Protein AF-A0A7C3W1C5-F1 (afdb_monomer)

Nearest PDB structures (foldseek):
  5c14-assembly1_A  TM=2.372E-01  e=3.903E+00  Homo sapiens
  7lnp-assembly2_C  TM=2.415E-01  e=3.661E+00  Phocaeicola plebeius DSM 17135
  7lnp-assembly4_E  TM=2.448E-01  e=4.436E+00  Phocaeicola plebeius DSM 17135

Radius of gyration: 25.14 Å; Cα contacts (8 Å, |Δi|>4): 257; chains: 1; bounding box: 62×33×93 Å

Solvent-accessible surface area (backbone atoms only — not comparable to full-atom values): 10851 Å² total; per-residue (Å²): 133,87,83,81,80,92,80,66,95,58,55,68,61,53,56,47,62,65,46,46,60,57,53,48,53,52,51,52,52,51,53,53,51,47,50,54,54,51,49,55,52,34,44,51,52,7,32,49,52,16,46,49,28,67,73,66,41,58,73,35,29,84,86,68,46,49,33,66,70,79,47,47,31,74,87,72,50,65,63,66,88,65,74,88,78,83,72,94,73,76,75,92,71,86,64,48,72,84,45,51,71,13,59,30,42,43,48,44,32,41,47,45,22,55,59,50,34,70,81,59,80,63,79,40,81,40,67,44,56,69,50,73,69,39,89,69,52,75,80,33,68,19,22,34,32,35,47,38,26,3,15,81,48,98,84,39,83,83,41,37,70,67,17,50,16,41,93,93,49,63,63,48,65,46,57,51,68,31,75,66,72,85,61,96,85,116

Mean predicted aligned error: 11.37 Å

Structure (mmCIF, N/CA/C/O backbone):
data_AF-A0A7C3W1C5-F1
#
_entry.id   AF-A0A7C3W1C5-F1
#
loop_
_atom_site.group_PDB
_atom_site.id
_atom_site.type_symbol
_atom_site.label_atom_id
_atom_site.label_alt_id
_atom_site.label_comp_id
_atom_site.label_asym_id
_atom_site.label_entity_id
_atom_site.label_seq_id
_atom_site.pdbx_PDB_ins_code
_atom_site.Cartn_x
_atom_site.Cartn_y
_atom_site.Cartn_z
_atom_site.occupancy
_atom_site.B_iso_or_equiv
_atom_site.auth_seq_id
_atom_site.auth_comp_id
_atom_site.auth_asym_id
_atom_site.auth_atom_id
_atom_site.pdbx_PDB_model_num
ATOM 1 N N . MET A 1 1 ? -37.239 -9.574 68.169 1.00 54.88 1 MET A N 1
ATOM 2 C CA . MET A 1 1 ? -37.204 -10.225 66.837 1.00 54.88 1 MET A CA 1
ATOM 3 C C . MET A 1 1 ? -36.145 -9.539 65.986 1.00 54.88 1 MET A C 1
ATOM 5 O O . MET A 1 1 ? -36.250 -8.326 65.844 1.00 54.88 1 MET A O 1
ATOM 9 N N . PRO A 1 2 ? -35.113 -10.231 65.467 1.00 59.69 2 PRO A N 1
ATOM 10 C CA . PRO A 1 2 ? -34.123 -9.590 64.609 1.00 59.69 2 PRO A CA 1
ATOM 11 C C . PRO A 1 2 ? -34.637 -9.501 63.164 1.00 59.69 2 PRO A C 1
ATOM 13 O O . PRO A 1 2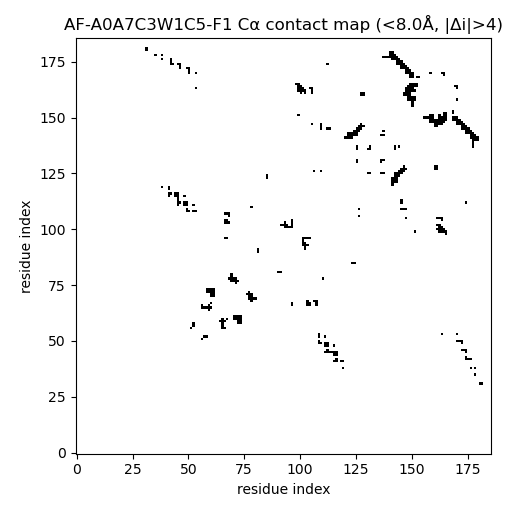 ? -35.147 -10.471 62.606 1.00 59.69 2 PRO A O 1
ATOM 16 N N . ILE A 1 3 ? -34.501 -8.320 62.563 1.00 62.78 3 ILE A N 1
ATOM 17 C CA . ILE A 1 3 ? -34.897 -8.020 61.184 1.00 62.78 3 ILE A CA 1
ATOM 18 C C . ILE A 1 3 ? -33.784 -8.522 60.250 1.00 62.78 3 ILE A C 1
ATOM 20 O O . ILE A 1 3 ? -32.691 -7.954 60.222 1.00 62.78 3 ILE A O 1
ATOM 24 N N . ARG A 1 4 ? -34.031 -9.593 59.484 1.00 60.31 4 ARG A N 1
ATOM 25 C CA . ARG A 1 4 ? -33.114 -10.051 58.423 1.00 60.31 4 ARG A CA 1
ATOM 26 C C . ARG A 1 4 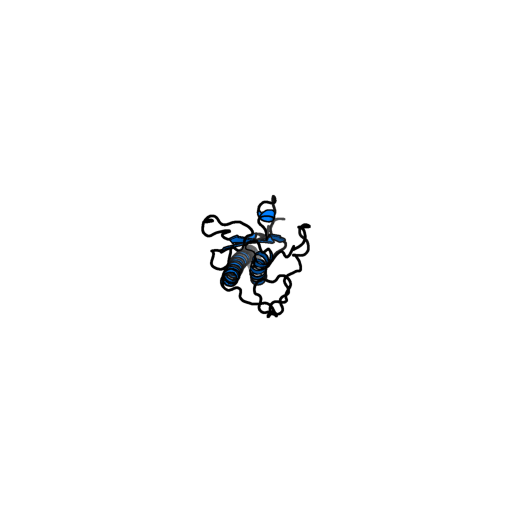? -33.148 -9.051 57.260 1.00 60.31 4 ARG A C 1
ATOM 28 O O . ARG A 1 4 ? -34.145 -8.964 56.551 1.00 60.31 4 ARG A O 1
ATOM 35 N N . LYS A 1 5 ? -32.053 -8.315 57.039 1.00 59.66 5 LYS A N 1
ATOM 36 C CA . LYS A 1 5 ? -31.852 -7.529 55.811 1.00 59.66 5 LYS A CA 1
ATOM 37 C C . LYS A 1 5 ? -31.577 -8.478 54.643 1.00 59.66 5 LYS A C 1
ATOM 39 O O . LYS A 1 5 ? -30.522 -9.104 54.597 1.00 59.66 5 LYS A O 1
ATOM 44 N N . ALA A 1 6 ? -32.500 -8.546 53.689 1.00 61.97 6 ALA A N 1
ATOM 45 C CA . ALA A 1 6 ? -32.257 -9.139 52.380 1.00 61.97 6 ALA A CA 1
ATOM 46 C C . ALA A 1 6 ? -31.276 -8.242 51.603 1.00 61.97 6 ALA A C 1
ATOM 48 O O . ALA A 1 6 ? -31.662 -7.238 51.012 1.00 61.97 6 ALA A O 1
ATOM 49 N N . ARG A 1 7 ? -29.982 -8.562 51.658 1.00 63.62 7 ARG A N 1
ATOM 50 C CA . ARG A 1 7 ? -28.944 -7.960 50.812 1.00 63.62 7 ARG A CA 1
ATOM 51 C C . ARG A 1 7 ? -28.303 -9.075 49.999 1.00 63.62 7 ARG A C 1
ATOM 53 O O . ARG A 1 7 ? -27.465 -9.787 50.534 1.00 63.62 7 ARG A O 1
ATOM 60 N N . SER A 1 8 ? -28.698 -9.229 48.739 1.00 65.31 8 SER A N 1
ATOM 61 C CA . SER A 1 8 ? -27.876 -9.959 47.755 1.00 65.31 8 SER A CA 1
ATOM 62 C C . SER A 1 8 ? -28.319 -9.764 46.302 1.00 65.31 8 SER A C 1
ATOM 64 O O . SER A 1 8 ? -27.496 -9.920 45.410 1.00 65.31 8 SER A O 1
ATOM 66 N N . ALA A 1 9 ? -29.569 -9.369 46.037 1.00 66.62 9 ALA A N 1
ATOM 67 C CA . ALA A 1 9 ? -30.121 -9.396 44.675 1.00 66.62 9 ALA A CA 1
ATOM 68 C C . ALA A 1 9 ? -29.526 -8.374 43.676 1.00 66.62 9 ALA A C 1
ATOM 70 O O . ALA A 1 9 ? -29.806 -8.474 42.489 1.00 66.62 9 ALA A O 1
ATOM 71 N N . GLY A 1 10 ? -28.709 -7.408 44.117 1.00 72.38 10 GLY A N 1
ATOM 72 C CA . GLY A 1 10 ? -28.125 -6.376 43.240 1.00 72.38 10 GLY A CA 1
ATOM 73 C C . GLY A 1 10 ? -26.597 -6.333 43.194 1.00 72.38 10 GLY A C 1
ATOM 74 O O . GLY A 1 10 ? -26.041 -5.617 42.370 1.00 72.38 10 GLY A O 1
ATOM 75 N N . GLN A 1 11 ? -25.902 -7.080 44.057 1.00 83.69 11 GLN A N 1
ATOM 76 C CA . GLN A 1 11 ? -24.447 -6.954 44.194 1.00 83.69 11 GLN A CA 1
ATOM 77 C C . GLN A 1 11 ? -23.704 -7.501 42.967 1.00 83.69 11 GLN A C 1
ATOM 79 O O . GLN A 1 11 ? -22.840 -6.818 42.426 1.00 83.69 11 GLN A O 1
ATOM 84 N N . GLY A 1 12 ? -24.104 -8.675 42.465 1.00 85.00 12 GLY A N 1
ATOM 85 C CA . GLY A 1 12 ? -23.478 -9.267 41.277 1.00 85.00 12 GLY A CA 1
ATOM 86 C C . GLY A 1 12 ? -23.661 -8.429 40.005 1.00 85.00 12 GLY A C 1
ATOM 87 O O . GLY A 1 12 ? -22.786 -8.413 39.146 1.00 85.00 12 GLY A O 1
ATOM 88 N N . LEU A 1 13 ? -24.763 -7.677 39.902 1.00 88.69 13 LEU A N 1
ATOM 89 C CA . LEU A 1 13 ? -25.016 -6.801 38.755 1.00 88.69 13 LEU A CA 1
ATOM 90 C C . LEU A 1 13 ? -24.088 -5.576 38.763 1.00 88.69 13 LEU A C 1
ATOM 92 O O . LEU A 1 13 ? -23.614 -5.159 37.710 1.00 88.69 13 LEU A O 1
ATOM 96 N N . VAL A 1 14 ? -23.779 -5.039 39.948 1.00 88.56 14 VAL A N 1
ATOM 97 C CA . VAL A 1 14 ? -22.829 -3.927 40.110 1.00 88.56 14 VAL A CA 1
ATOM 98 C C . VAL A 1 14 ? -21.392 -4.386 39.856 1.00 88.56 14 VAL A C 1
ATOM 100 O O . VAL A 1 14 ? -20.650 -3.696 39.164 1.00 88.56 14 VAL A O 1
ATOM 103 N N . GLU A 1 15 ? -21.004 -5.560 40.357 1.00 90.31 15 GLU A N 1
ATOM 104 C CA . GLU A 1 15 ? -19.672 -6.129 40.107 1.00 90.31 15 GLU A CA 1
ATOM 105 C C . GLU A 1 15 ? -19.438 -6.385 38.608 1.00 90.31 15 GLU A C 1
ATOM 107 O O . GLU A 1 15 ? -18.389 -6.026 38.073 1.00 90.31 15 GLU A O 1
ATOM 112 N N . PHE A 1 16 ? -20.440 -6.911 37.895 1.00 91.19 16 PHE A N 1
ATOM 113 C CA . PHE A 1 16 ? -20.362 -7.097 36.444 1.00 91.19 16 PHE A CA 1
ATOM 114 C C . PHE A 1 16 ? -20.284 -5.767 35.682 1.00 91.19 16 PHE A C 1
ATOM 116 O O . PHE A 1 16 ? -19.461 -5.627 34.777 1.00 91.19 16 PHE A O 1
ATOM 123 N N . ALA A 1 17 ? -21.086 -4.771 36.073 1.00 92.69 17 ALA A N 1
ATOM 124 C CA . ALA A 1 17 ? -21.080 -3.452 35.443 1.00 92.69 17 ALA A CA 1
ATOM 125 C C . ALA A 1 17 ? -19.719 -2.739 35.553 1.00 92.69 17 ALA A C 1
ATOM 127 O O . ALA A 1 17 ? -19.383 -1.946 34.678 1.00 92.69 17 ALA A O 1
ATOM 128 N N . LEU A 1 18 ? -18.924 -3.038 36.587 1.00 93.00 18 LEU A N 1
ATOM 129 C CA . LEU A 1 18 ? -17.575 -2.489 36.759 1.00 93.00 18 LEU A CA 1
ATOM 130 C C . LEU A 1 18 ? -16.510 -3.215 35.921 1.00 93.00 18 LEU A C 1
ATOM 132 O O . LEU A 1 18 ? -15.555 -2.582 35.479 1.00 93.00 18 LEU A O 1
ATOM 136 N N . ILE A 1 19 ? -16.666 -4.519 35.671 1.00 95.62 19 ILE A N 1
ATOM 137 C CA . ILE A 1 19 ? -15.722 -5.307 34.853 1.00 95.62 19 ILE A CA 1
ATOM 138 C C . ILE A 1 19 ? -15.980 -5.102 33.356 1.00 95.62 19 ILE A C 1
ATOM 140 O O . ILE A 1 19 ? -15.039 -5.080 32.561 1.00 95.62 19 ILE A O 1
ATOM 144 N N . LEU A 1 20 ? -17.245 -4.919 32.969 1.00 95.12 20 LEU A N 1
ATOM 145 C CA . LEU A 1 20 ? -17.667 -4.712 31.586 1.00 95.12 20 LEU A CA 1
ATOM 146 C C . LEU A 1 20 ? -16.841 -3.647 30.826 1.00 95.12 20 LEU A C 1
ATOM 148 O O . LEU A 1 20 ? -16.340 -3.985 29.755 1.00 95.12 20 LEU A O 1
ATOM 152 N N . PRO A 1 21 ? -16.634 -2.408 31.321 1.00 91.25 21 PRO A N 1
ATOM 153 C CA . PRO A 1 21 ? -15.860 -1.399 30.592 1.00 91.25 21 PRO A CA 1
ATOM 154 C C . PRO A 1 21 ? -14.395 -1.804 30.382 1.00 91.25 21 PRO A C 1
ATOM 156 O O . PRO A 1 21 ? -13.847 -1.544 29.314 1.00 91.25 21 PRO A O 1
ATOM 159 N N . LEU A 1 22 ? -13.772 -2.489 31.349 1.00 94.50 22 LEU A N 1
ATOM 160 C CA . LEU A 1 22 ? -12.401 -2.990 31.210 1.00 94.50 22 LEU A CA 1
ATOM 161 C C . LEU A 1 22 ? -12.319 -4.091 30.145 1.00 94.50 22 LEU A C 1
ATOM 163 O O . LEU A 1 22 ? -11.408 -4.095 29.318 1.00 94.50 22 LEU A O 1
ATOM 167 N N . LEU A 1 23 ? -13.291 -5.004 30.143 1.00 95.06 23 LEU A N 1
ATOM 168 C CA . LEU A 1 23 ? -13.379 -6.074 29.153 1.00 95.06 23 LEU A CA 1
ATOM 169 C C . LEU A 1 23 ? -13.637 -5.517 27.746 1.00 95.06 23 LEU A C 1
ATOM 171 O O . LEU A 1 23 ? -13.002 -5.959 26.793 1.00 95.06 23 LEU A O 1
ATOM 175 N N . LEU A 1 24 ? -14.510 -4.515 27.614 1.00 93.19 24 LEU A N 1
ATOM 176 C CA . LEU A 1 24 ? -14.754 -3.830 26.344 1.00 93.19 24 LEU A CA 1
ATOM 177 C C . LEU A 1 24 ? -13.505 -3.094 25.850 1.00 93.19 24 LEU A C 1
ATOM 179 O O . LEU A 1 24 ? -13.164 -3.223 24.679 1.00 93.19 24 LEU A O 1
ATOM 183 N N . MET A 1 25 ? -12.786 -2.388 26.726 1.00 91.44 25 MET A N 1
ATOM 184 C CA . MET A 1 25 ? -11.539 -1.709 26.362 1.00 91.44 25 MET A CA 1
ATOM 185 C C . MET A 1 25 ? -10.473 -2.703 25.875 1.00 91.44 25 MET A C 1
ATOM 187 O O . MET A 1 25 ? -9.819 -2.455 24.864 1.00 91.44 25 MET A O 1
ATOM 191 N N . LEU A 1 26 ? -10.336 -3.851 26.547 1.00 93.69 26 LEU A N 1
ATOM 192 C CA . LEU A 1 26 ? -9.425 -4.918 26.129 1.00 93.69 26 LEU A CA 1
ATOM 193 C C . LEU A 1 26 ? -9.810 -5.481 24.754 1.00 93.69 26 LEU A C 1
ATOM 195 O O . LEU A 1 26 ? -8.949 -5.640 23.893 1.00 93.69 26 LEU A O 1
ATOM 199 N N . LEU A 1 27 ? -11.097 -5.767 24.533 1.00 93.56 27 LEU A N 1
ATOM 200 C CA . LEU A 1 27 ? -11.581 -6.290 23.255 1.00 93.56 27 LEU A CA 1
ATOM 201 C C . LEU A 1 27 ? -11.385 -5.288 22.115 1.00 93.56 27 LEU A C 1
ATOM 203 O O . LEU A 1 27 ? -10.885 -5.675 21.063 1.00 93.56 27 LEU A O 1
ATOM 207 N N . LEU A 1 28 ? -11.724 -4.013 22.322 1.00 90.31 28 LEU A N 1
ATOM 208 C CA . LEU A 1 28 ? -11.510 -2.961 21.325 1.00 90.31 28 LEU A CA 1
ATOM 209 C C . LEU A 1 28 ? -10.022 -2.804 20.994 1.00 90.31 28 LEU A C 1
ATOM 211 O O . LEU A 1 28 ? -9.669 -2.737 19.820 1.00 90.31 28 LEU A O 1
ATOM 215 N N . GLY A 1 29 ? -9.146 -2.846 22.002 1.00 90.56 29 GLY A N 1
ATOM 216 C CA . GLY A 1 29 ? -7.698 -2.814 21.793 1.00 90.56 29 GLY A CA 1
ATOM 217 C C . GLY A 1 29 ? -7.182 -4.003 20.974 1.00 90.56 29 GLY A C 1
ATOM 218 O O . GLY A 1 29 ? -6.356 -3.825 20.082 1.00 90.56 29 GLY A O 1
ATOM 219 N N . ILE A 1 30 ? -7.697 -5.212 21.225 1.00 94.44 30 ILE A N 1
ATOM 220 C CA . ILE A 1 30 ? -7.346 -6.406 20.438 1.00 94.44 30 ILE A CA 1
ATOM 221 C C . ILE A 1 30 ? -7.845 -6.277 18.996 1.00 94.44 30 ILE A C 1
ATOM 223 O O . ILE A 1 30 ? -7.105 -6.604 18.071 1.00 94.44 30 ILE A O 1
ATOM 227 N N . VAL A 1 31 ? -9.077 -5.806 18.789 1.00 91.31 31 VAL A N 1
ATOM 228 C CA . VAL A 1 31 ? -9.655 -5.632 17.447 1.00 91.31 31 VAL A CA 1
ATOM 229 C C . VAL A 1 31 ? -8.857 -4.610 16.639 1.00 91.31 31 VAL A C 1
ATOM 231 O O . VAL A 1 31 ? -8.528 -4.880 15.485 1.00 91.31 31 VAL A O 1
ATOM 234 N N . GLU A 1 32 ? -8.490 -3.479 17.239 1.00 88.81 32 GLU A N 1
ATOM 235 C CA . GLU A 1 32 ? -7.695 -2.454 16.560 1.00 88.81 32 GLU A CA 1
ATOM 236 C C . GLU A 1 32 ? -6.271 -2.946 16.263 1.00 88.81 32 GLU A C 1
ATOM 238 O O . GLU A 1 32 ? -5.777 -2.812 15.143 1.00 88.81 32 GLU A O 1
ATOM 243 N N . GLY A 1 33 ? -5.639 -3.634 17.220 1.00 90.19 33 GLY A N 1
ATOM 244 C CA . GLY A 1 33 ? -4.343 -4.274 16.996 1.00 90.19 33 GLY A CA 1
ATOM 245 C C . GLY A 1 33 ? -4.385 -5.316 15.872 1.00 90.19 33 GLY A C 1
ATOM 246 O O . GLY A 1 33 ? -3.477 -5.371 15.040 1.00 90.19 33 GLY A O 1
ATOM 247 N N . ALA A 1 34 ? -5.460 -6.105 15.796 1.00 91.44 34 ALA A N 1
ATOM 248 C CA . ALA A 1 34 ? -5.661 -7.076 14.728 1.00 91.44 34 ALA A CA 1
ATOM 249 C C . ALA A 1 34 ? -5.818 -6.401 13.357 1.00 91.44 34 ALA A C 1
ATOM 251 O O . ALA A 1 34 ? -5.264 -6.904 12.382 1.00 91.44 34 ALA A O 1
ATOM 252 N N . ARG A 1 35 ? -6.505 -5.253 13.271 1.00 87.69 35 ARG A N 1
ATOM 253 C CA . ARG A 1 35 ? -6.633 -4.480 12.022 1.00 87.69 35 ARG A CA 1
ATOM 254 C C . ARG A 1 35 ? -5.286 -3.973 11.517 1.00 87.69 35 ARG A C 1
ATOM 256 O O . ARG A 1 35 ? -4.985 -4.151 10.339 1.00 87.69 35 ARG A O 1
ATOM 263 N N . ILE A 1 36 ? -4.460 -3.407 12.398 1.00 89.62 36 ILE A N 1
ATOM 264 C CA . ILE A 1 36 ? -3.121 -2.915 12.036 1.00 89.62 36 ILE A CA 1
ATOM 265 C C . ILE A 1 36 ? -2.232 -4.075 11.572 1.00 89.62 36 ILE A C 1
ATOM 267 O O . ILE A 1 36 ? -1.590 -3.990 10.525 1.00 89.62 36 ILE A O 1
ATOM 271 N N . ALA A 1 37 ? -2.221 -5.185 12.317 1.00 91.94 37 ALA A N 1
ATOM 272 C CA . ALA A 1 37 ? -1.447 -6.370 11.950 1.00 91.94 37 ALA A CA 1
ATOM 273 C C . ALA A 1 37 ? -1.903 -6.956 10.604 1.00 91.94 37 ALA A C 1
ATOM 275 O O . ALA A 1 37 ? -1.078 -7.320 9.766 1.00 91.94 37 ALA A O 1
ATOM 276 N N . TRP A 1 38 ? -3.215 -7.004 10.374 1.00 91.56 38 TRP A N 1
ATOM 277 C CA . TRP A 1 38 ? -3.795 -7.463 9.119 1.00 91.56 38 TRP A CA 1
ATOM 278 C C . TRP A 1 38 ? -3.404 -6.558 7.942 1.00 91.56 38 TRP A C 1
ATOM 280 O O . TRP A 1 38 ? -2.993 -7.061 6.891 1.00 91.56 38 TRP A O 1
ATOM 290 N N . ALA A 1 39 ? -3.416 -5.235 8.135 1.00 91.00 39 ALA A N 1
ATOM 291 C CA . ALA A 1 39 ? -2.958 -4.292 7.121 1.00 91.00 39 ALA A CA 1
ATOM 292 C C . ALA A 1 39 ? -1.467 -4.483 6.793 1.00 91.00 39 ALA A C 1
ATOM 294 O O . ALA A 1 39 ? -1.087 -4.545 5.624 1.00 91.00 39 ALA A O 1
ATOM 295 N N . PHE A 1 40 ? -0.628 -4.664 7.815 1.00 92.00 40 PHE A N 1
ATOM 296 C CA . PHE A 1 40 ? 0.812 -4.871 7.655 1.00 92.00 40 PHE A CA 1
ATOM 297 C C . PHE A 1 40 ? 1.159 -6.138 6.859 1.00 92.00 40 PHE A C 1
ATOM 299 O O . PHE A 1 40 ? 2.065 -6.119 6.024 1.00 92.00 40 PHE A O 1
ATOM 306 N N . VAL A 1 41 ? 0.445 -7.243 7.093 1.00 94.38 41 VAL A N 1
ATOM 307 C CA . VAL A 1 41 ? 0.638 -8.489 6.329 1.00 94.38 41 VAL A CA 1
ATOM 308 C C . VAL A 1 41 ? 0.171 -8.316 4.884 1.00 94.38 41 VAL A C 1
ATOM 310 O O . VAL A 1 41 ? 0.873 -8.716 3.960 1.00 94.38 41 VAL A O 1
ATOM 313 N N . THR A 1 42 ? -0.973 -7.663 4.682 1.00 93.56 42 THR A N 1
ATOM 314 C CA . THR A 1 42 ? -1.543 -7.416 3.349 1.00 93.56 42 THR A CA 1
ATOM 315 C C . THR A 1 42 ? -0.618 -6.561 2.478 1.00 93.56 42 THR A C 1
ATOM 317 O O . THR A 1 42 ? -0.383 -6.887 1.318 1.00 93.56 42 THR A O 1
ATOM 320 N N . VAL A 1 43 ? -0.022 -5.505 3.042 1.00 92.69 43 VAL A N 1
ATOM 321 C CA . VAL A 1 43 ? 0.943 -4.646 2.332 1.00 92.69 43 VAL A CA 1
ATOM 322 C C . VAL A 1 43 ? 2.212 -5.407 1.946 1.00 92.69 43 VAL A C 1
ATOM 324 O O . VAL A 1 43 ? 2.714 -5.239 0.836 1.00 92.69 43 VAL A O 1
ATOM 327 N N . GLN A 1 44 ? 2.731 -6.265 2.829 1.00 94.06 44 GLN A N 1
ATOM 328 C CA . GLN A 1 44 ? 3.908 -7.084 2.517 1.00 94.06 44 GLN A CA 1
ATOM 329 C C . GLN A 1 44 ? 3.639 -8.085 1.398 1.00 94.06 44 GLN A C 1
ATOM 331 O O . GLN A 1 44 ? 4.489 -8.267 0.527 1.00 94.06 44 GLN A O 1
ATOM 336 N N . GLU A 1 45 ? 2.466 -8.714 1.409 1.00 94.00 45 GLU A N 1
ATOM 337 C CA . GLU A 1 45 ? 2.074 -9.642 0.353 1.00 94.00 45 GLU A CA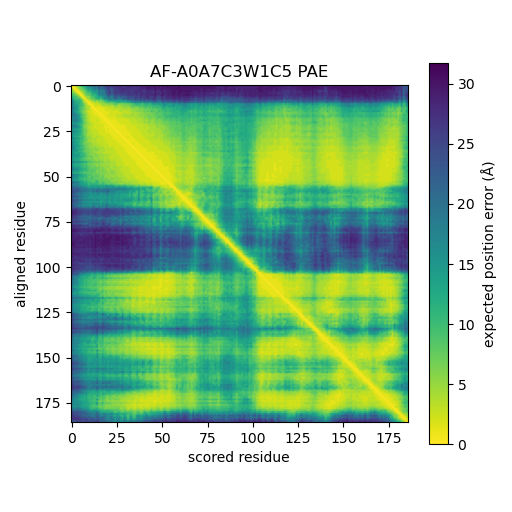 1
ATOM 338 C C . GLU A 1 45 ? 1.909 -8.914 -0.985 1.00 94.00 45 GLU A C 1
ATOM 340 O O . GLU A 1 45 ? 2.446 -9.356 -2.000 1.00 94.00 45 GLU A O 1
ATOM 345 N N . ALA A 1 46 ? 1.270 -7.740 -0.975 1.00 91.62 46 ALA A N 1
ATOM 346 C CA . ALA A 1 46 ? 1.157 -6.881 -2.149 1.00 91.62 46 ALA A CA 1
ATOM 347 C C . ALA A 1 46 ? 2.526 -6.489 -2.725 1.00 91.62 46 ALA A C 1
ATOM 349 O O . ALA A 1 46 ? 2.740 -6.596 -3.932 1.00 91.62 46 ALA A O 1
ATOM 350 N N . ALA A 1 47 ? 3.469 -6.083 -1.870 1.00 92.38 47 ALA A N 1
ATOM 351 C CA . ALA A 1 47 ? 4.825 -5.740 -2.287 1.00 92.38 47 ALA A CA 1
ATOM 352 C C . ALA A 1 47 ? 5.574 -6.947 -2.865 1.00 92.38 47 ALA A C 1
ATOM 354 O O . ALA A 1 47 ? 6.244 -6.827 -3.892 1.00 92.38 47 ALA A O 1
ATOM 355 N N . ARG A 1 48 ? 5.450 -8.119 -2.231 1.00 92.50 48 ARG A N 1
ATOM 356 C CA . ARG A 1 48 ? 6.102 -9.349 -2.687 1.00 92.50 48 ARG A CA 1
ATOM 357 C C . ARG A 1 48 ? 5.579 -9.787 -4.050 1.00 92.50 48 ARG A C 1
ATOM 359 O O . ARG A 1 48 ? 6.392 -10.117 -4.911 1.00 92.50 48 ARG A O 1
ATOM 366 N N . GLU A 1 49 ? 4.266 -9.778 -4.258 1.00 91.06 49 GLU A N 1
ATOM 367 C CA . GLU A 1 49 ? 3.708 -10.228 -5.533 1.00 91.06 49 GLU A CA 1
ATOM 368 C C . GLU A 1 49 ? 3.976 -9.226 -6.656 1.00 91.06 49 GLU A C 1
ATOM 370 O O . GLU A 1 49 ? 4.319 -9.622 -7.768 1.00 91.06 49 GLU A O 1
ATOM 375 N N . ALA A 1 50 ? 3.944 -7.928 -6.358 1.00 89.00 50 ALA A N 1
ATOM 376 C CA . ALA A 1 50 ? 4.349 -6.906 -7.314 1.00 89.00 50 ALA A CA 1
ATOM 377 C C . ALA A 1 50 ? 5.834 -7.019 -7.690 1.00 89.00 50 ALA A C 1
ATOM 379 O O . ALA A 1 50 ? 6.175 -6.930 -8.867 1.00 89.00 50 ALA A O 1
ATOM 380 N N . ALA A 1 51 ? 6.721 -7.284 -6.726 1.00 90.00 51 ALA A N 1
ATOM 381 C CA . ALA A 1 51 ? 8.136 -7.530 -7.001 1.00 90.00 51 ALA A CA 1
ATOM 382 C C . ALA A 1 51 ? 8.347 -8.813 -7.821 1.00 90.00 51 ALA A C 1
ATOM 384 O O . ALA A 1 51 ? 9.139 -8.826 -8.762 1.00 90.00 51 ALA A O 1
ATOM 385 N N . ARG A 1 52 ? 7.614 -9.888 -7.507 1.00 89.00 52 ARG A N 1
ATOM 386 C CA . ARG A 1 52 ? 7.646 -11.133 -8.282 1.00 89.00 52 ARG A CA 1
ATOM 387 C C . ARG A 1 52 ? 7.224 -10.886 -9.727 1.00 89.00 52 ARG A C 1
ATOM 389 O O . ARG A 1 52 ? 7.918 -11.334 -10.634 1.00 89.00 52 ARG A O 1
ATOM 396 N N . TYR A 1 53 ? 6.136 -10.147 -9.921 1.00 85.75 53 TYR A N 1
ATOM 397 C CA . TYR A 1 53 ? 5.638 -9.756 -11.233 1.00 85.75 53 TYR A CA 1
ATOM 398 C C . TYR A 1 53 ? 6.623 -8.856 -11.987 1.00 85.75 53 TYR A C 1
ATOM 400 O O . TYR A 1 53 ? 6.864 -9.073 -13.169 1.00 85.75 53 TYR A O 1
ATOM 408 N N . ALA A 1 54 ? 7.262 -7.899 -11.308 1.00 84.12 54 ALA A N 1
ATOM 409 C CA . ALA A 1 54 ? 8.271 -7.028 -11.908 1.00 84.12 54 ALA A CA 1
ATOM 410 C C . ALA A 1 54 ? 9.467 -7.809 -12.485 1.00 84.12 54 ALA A C 1
ATOM 412 O O . ALA A 1 54 ? 10.036 -7.394 -13.492 1.00 84.12 54 ALA A O 1
ATOM 413 N N . VAL A 1 55 ? 9.825 -8.943 -11.869 1.00 83.50 55 VAL A N 1
ATOM 414 C CA . VAL A 1 55 ? 10.926 -9.812 -12.315 1.00 83.50 55 VAL A CA 1
ATOM 415 C C . VAL A 1 55 ? 10.479 -10.827 -13.369 1.00 83.50 55 VAL A C 1
ATOM 417 O O . VAL A 1 55 ? 11.209 -11.069 -14.326 1.00 83.50 55 VAL A O 1
ATOM 420 N N . SER A 1 56 ? 9.317 -11.462 -13.191 1.00 82.38 56 SER A N 1
ATOM 421 C CA . SER A 1 56 ? 8.872 -12.558 -14.063 1.00 82.38 56 SER A CA 1
ATOM 422 C C . SER A 1 56 ? 8.072 -12.099 -15.282 1.00 82.38 56 SER A C 1
ATOM 424 O O . SER A 1 56 ? 7.998 -12.834 -16.265 1.00 82.38 56 SER A O 1
ATOM 426 N N . GLY A 1 57 ? 7.414 -10.940 -15.199 1.00 74.12 57 GLY A N 1
ATOM 427 C CA . GLY A 1 57 ? 6.386 -10.499 -16.142 1.00 74.12 57 GLY A CA 1
ATOM 428 C C . GLY A 1 57 ? 5.113 -11.360 -16.134 1.00 74.12 57 GLY A C 1
ATOM 429 O O . GLY A 1 57 ? 4.233 -11.159 -16.954 1.00 74.12 57 GLY A O 1
ATOM 430 N N . GLN A 1 58 ? 4.975 -12.348 -15.248 1.00 69.62 58 GLN A N 1
ATOM 431 C CA . GLN A 1 58 ? 3.837 -13.276 -15.262 1.00 69.62 58 GLN A CA 1
ATOM 432 C C . GLN A 1 58 ? 2.816 -12.925 -14.183 1.00 69.62 58 GLN A C 1
ATOM 434 O O . GLN A 1 58 ? 3.224 -12.815 -13.024 1.00 69.62 58 GLN A O 1
ATOM 439 N N . PRO A 1 59 ? 1.506 -12.860 -14.499 1.00 61.81 59 PRO A N 1
ATOM 440 C CA . PRO A 1 59 ? 0.847 -13.440 -15.682 1.00 61.81 59 PRO A CA 1
ATOM 441 C C . PRO A 1 59 ? 0.787 -12.532 -16.926 1.00 61.81 59 PRO A C 1
ATOM 443 O O . PRO A 1 59 ? 0.741 -11.310 -16.817 1.00 61.81 59 PRO A O 1
ATOM 446 N N . TYR A 1 60 ? 0.716 -13.163 -18.103 1.00 65.62 60 TYR A N 1
ATOM 447 C CA . TYR A 1 60 ? 0.515 -12.494 -19.392 1.00 65.62 60 TYR A CA 1
ATOM 448 C C . TYR A 1 60 ? -0.959 -12.133 -19.628 1.00 65.62 60 TYR A C 1
ATOM 450 O O . TYR A 1 60 ? -1.873 -12.728 -19.043 1.00 65.62 60 TYR A O 1
ATOM 458 N N . ASN A 1 61 ? -1.195 -11.180 -20.526 1.00 68.69 61 ASN A N 1
ATOM 459 C CA . ASN A 1 61 ? -2.516 -10.950 -21.099 1.00 68.69 61 ASN A CA 1
ATOM 460 C C . ASN A 1 61 ? -2.936 -12.099 -22.053 1.00 68.69 61 ASN A C 1
ATOM 462 O O . ASN A 1 61 ? -2.170 -13.027 -22.323 1.00 68.69 61 ASN A O 1
ATOM 466 N N . GLU A 1 62 ? -4.144 -12.008 -22.617 1.00 67.50 62 GLU A N 1
ATOM 467 C CA . GLU A 1 62 ? -4.654 -12.948 -23.635 1.00 67.50 62 GLU A CA 1
ATOM 468 C C . GLU A 1 62 ? -3.770 -13.048 -24.898 1.00 67.50 62 GLU A C 1
ATOM 470 O O . GLU A 1 62 ? -3.785 -14.073 -25.579 1.00 67.50 62 GLU A O 1
ATOM 475 N N . ASN A 1 63 ? -2.970 -12.018 -25.188 1.00 70.06 63 ASN A N 1
ATOM 476 C CA . ASN A 1 63 ? -2.065 -11.944 -26.339 1.00 70.06 63 ASN A CA 1
ATOM 477 C C . ASN A 1 63 ? -0.640 -12.460 -26.042 1.00 70.06 63 ASN A C 1
ATOM 479 O O . ASN A 1 63 ? 0.180 -12.514 -26.955 1.00 70.06 63 ASN A O 1
ATOM 483 N N . GLY A 1 64 ? -0.334 -12.865 -24.802 1.00 70.00 64 GLY A N 1
ATOM 484 C CA . GLY A 1 64 ? 1.008 -13.291 -24.387 1.00 70.00 64 GLY A CA 1
ATOM 485 C C . GLY A 1 64 ? 1.963 -12.154 -24.001 1.00 70.00 64 GLY A C 1
ATOM 486 O O . GLY A 1 64 ? 3.125 -12.421 -23.702 1.00 70.00 64 GLY A O 1
ATOM 487 N N . ASP A 1 65 ? 1.486 -10.911 -23.949 1.00 69.81 65 ASP A N 1
ATOM 488 C CA . ASP A 1 65 ? 2.270 -9.755 -23.532 1.00 69.81 65 ASP A CA 1
ATOM 489 C C . ASP A 1 65 ? 2.103 -9.508 -22.025 1.00 69.81 65 ASP A C 1
ATOM 491 O O . ASP A 1 65 ? 0.976 -9.422 -21.522 1.00 69.81 65 ASP A O 1
ATOM 495 N N . PRO A 1 66 ? 3.207 -9.363 -21.278 1.00 69.56 66 PRO A N 1
ATOM 496 C CA . PRO A 1 66 ? 3.145 -9.138 -19.841 1.00 69.56 66 PRO A CA 1
ATOM 497 C C . PRO A 1 66 ? 2.821 -7.684 -19.494 1.00 69.56 66 PRO A C 1
ATOM 499 O O . PRO A 1 66 ? 2.300 -7.419 -18.425 1.00 69.56 66 PRO A O 1
ATOM 502 N N . TRP A 1 67 ? 3.095 -6.733 -20.388 1.00 68.56 67 TRP A N 1
ATOM 503 C CA . TRP A 1 67 ? 3.149 -5.313 -20.037 1.00 68.56 67 TRP A CA 1
ATOM 504 C C . TRP A 1 67 ? 2.023 -4.463 -20.616 1.00 68.56 67 TRP A C 1
ATOM 506 O O . TRP A 1 67 ? 2.055 -3.257 -20.447 1.00 68.56 67 TRP A O 1
ATOM 516 N N . THR A 1 68 ? 1.038 -5.030 -21.314 1.00 60.47 68 THR A N 1
ATOM 517 C CA . THR A 1 68 ? 0.003 -4.210 -21.966 1.00 60.47 68 THR A CA 1
ATOM 518 C C . THR A 1 68 ? -1.017 -3.676 -20.969 1.00 60.47 68 THR A C 1
ATOM 520 O O . THR A 1 68 ? -1.648 -4.448 -20.238 1.00 60.47 68 THR A O 1
ATOM 523 N N . PHE A 1 69 ? -1.269 -2.374 -21.026 1.00 56.84 69 PHE A N 1
ATOM 524 C CA . PHE A 1 69 ? -2.355 -1.744 -20.291 1.00 56.84 69 PHE A CA 1
ATOM 525 C C . PHE A 1 69 ? -3.743 -2.136 -20.841 1.00 56.84 69 PHE A C 1
ATOM 527 O O . PHE A 1 69 ? -3.927 -2.309 -22.045 1.00 56.84 69 PHE A O 1
ATOM 534 N N . GLY A 1 70 ? -4.741 -2.273 -19.958 1.00 48.84 70 GLY A N 1
ATOM 535 C CA . GLY A 1 70 ? -6.153 -2.432 -20.340 1.00 48.84 70 GLY A CA 1
ATOM 536 C C . GLY A 1 70 ? -6.566 -3.792 -20.920 1.00 48.84 70 GLY A C 1
ATOM 537 O O . GLY A 1 70 ? -7.750 -3.991 -21.193 1.00 48.84 70 GLY A O 1
ATOM 538 N N . ALA A 1 71 ? -5.646 -4.745 -21.073 1.00 47.66 71 ALA A N 1
ATOM 539 C CA . ALA A 1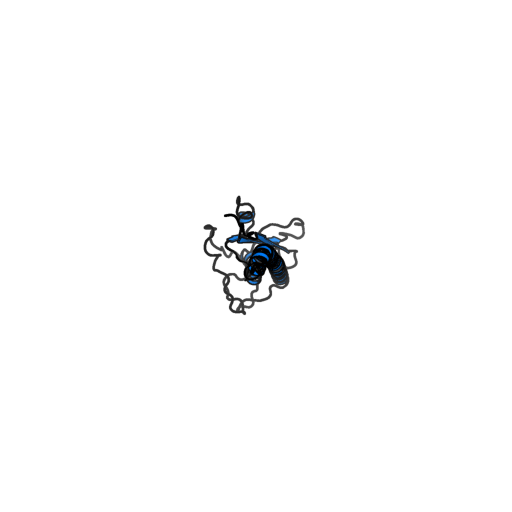 71 ? -6.019 -6.118 -21.385 1.00 47.66 71 ALA A CA 1
ATOM 540 C C . ALA A 1 71 ? -6.609 -6.800 -20.138 1.00 47.66 71 ALA A C 1
ATOM 542 O O . ALA A 1 71 ? -6.110 -6.620 -19.022 1.00 47.66 71 ALA A O 1
AT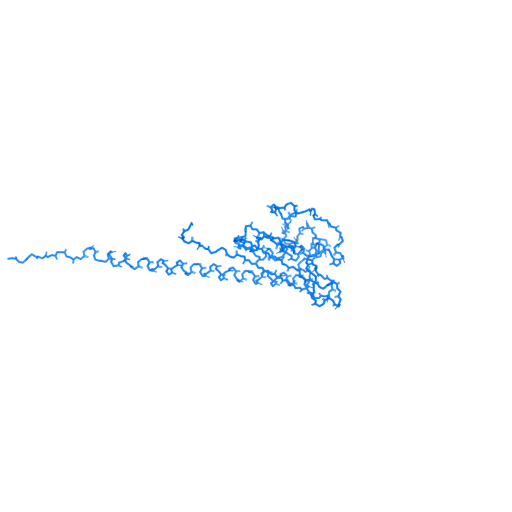OM 543 N N . SER A 1 72 ? -7.666 -7.598 -20.315 1.00 54.22 72 SER A N 1
ATOM 544 C CA . SER A 1 72 ? -8.043 -8.601 -19.321 1.00 54.22 72 SER A CA 1
ATOM 545 C C . SER A 1 72 ? -6.820 -9.480 -19.085 1.00 54.22 72 SER A C 1
ATOM 547 O O . SER A 1 72 ? -6.329 -10.152 -19.993 1.00 54.22 72 SER A O 1
ATOM 549 N N . LEU A 1 73 ? -6.286 -9.451 -17.865 1.00 55.56 73 LEU A N 1
ATOM 550 C CA . LEU A 1 73 ? -5.314 -10.464 -17.469 1.00 55.56 73 LEU A CA 1
ATOM 551 C C . LEU A 1 73 ? -6.016 -11.824 -17.545 1.00 55.56 73 LEU A C 1
ATOM 553 O O . LEU A 1 73 ? -7.225 -11.885 -17.311 1.00 55.56 73 LEU A O 1
ATOM 557 N N . ALA A 1 74 ? -5.285 -12.898 -17.862 1.00 57.16 74 ALA A N 1
ATOM 558 C CA . ALA A 1 74 ? -5.860 -14.231 -18.102 1.00 57.16 74 ALA A CA 1
ATOM 559 C C . ALA A 1 74 ? -6.778 -14.738 -16.962 1.00 57.16 74 ALA A C 1
ATOM 561 O O . ALA A 1 74 ? -7.649 -15.576 -17.180 1.00 57.16 74 ALA A O 1
ATOM 562 N N . ASP A 1 75 ? -6.638 -14.168 -15.762 1.00 57.31 75 ASP A N 1
ATOM 563 C CA . ASP A 1 75 ? -7.479 -14.420 -14.588 1.00 57.31 75 ASP A CA 1
ATOM 564 C C . ASP A 1 75 ? -8.811 -13.624 -14.567 1.00 57.31 75 ASP A C 1
ATOM 566 O O . ASP A 1 75 ? -9.496 -13.592 -13.544 1.00 57.31 75 ASP A O 1
ATOM 570 N N . GLY A 1 76 ? -9.180 -12.919 -15.643 1.00 52.34 76 GL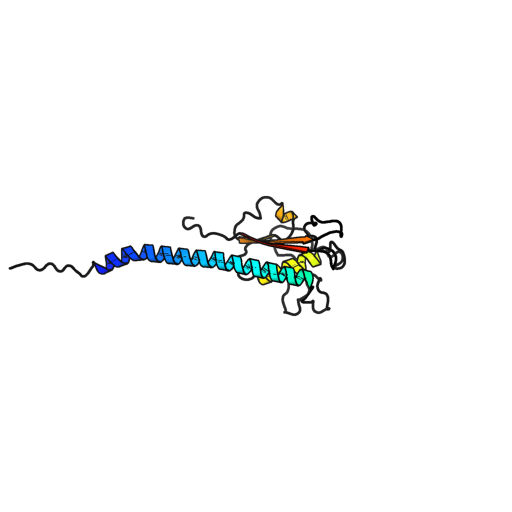Y A N 1
ATOM 571 C CA . GLY A 1 76 ? -10.422 -12.136 -15.754 1.00 52.34 76 GLY A CA 1
ATOM 572 C C . GLY A 1 76 ? -10.424 -10.797 -15.001 1.00 52.34 76 GLY A C 1
ATOM 573 O O . GLY A 1 76 ? -11.474 -10.180 -14.821 1.00 52.34 76 GLY A O 1
ATOM 574 N N . TYR A 1 77 ? -9.264 -10.330 -14.538 1.00 52.94 77 TYR A N 1
ATOM 575 C CA . TYR A 1 77 ? -9.122 -9.031 -13.877 1.00 52.94 77 TYR A CA 1
ATOM 576 C C . TYR A 1 77 ? -8.877 -7.930 -14.912 1.00 52.94 77 TYR A C 1
ATOM 578 O O . TYR A 1 77 ? -7.849 -7.932 -15.590 1.00 52.94 77 TYR A O 1
ATOM 586 N N . SER A 1 78 ? -9.793 -6.963 -14.979 1.00 53.28 78 SER A N 1
ATOM 587 C CA . SER A 1 78 ? -9.626 -5.719 -15.734 1.00 53.28 78 SER A CA 1
ATOM 588 C C . SER A 1 78 ? -9.073 -4.633 -14.800 1.00 53.28 78 SER A C 1
ATOM 590 O O . SER A 1 78 ? -9.814 -4.177 -13.921 1.00 53.28 78 SER A O 1
ATOM 592 N N . PRO A 1 79 ? -7.796 -4.221 -14.921 1.00 52.31 79 PRO A N 1
ATOM 593 C CA . PRO A 1 79 ? -7.323 -3.027 -14.225 1.00 52.31 79 PRO A CA 1
ATOM 594 C C . PRO A 1 79 ? -8.175 -1.825 -14.659 1.00 52.31 79 PRO A C 1
ATOM 596 O O . PRO A 1 79 ? -8.575 -1.723 -15.819 1.00 52.31 79 PRO A O 1
ATOM 599 N N . GLY A 1 80 ? -8.525 -0.953 -13.710 1.00 46.31 80 GLY A N 1
ATOM 600 C CA . GLY A 1 80 ? -9.325 0.236 -13.993 1.00 46.31 80 GLY A CA 1
ATOM 601 C C . GLY A 1 80 ? -8.663 1.086 -15.078 1.00 46.31 80 GLY A C 1
ATOM 602 O O . GLY A 1 80 ? -7.463 1.319 -15.029 1.00 46.31 80 GLY A O 1
ATOM 603 N N . LEU A 1 81 ? -9.470 1.513 -16.048 1.00 48.62 81 LEU A N 1
ATOM 604 C CA . LEU A 1 81 ? -9.122 2.192 -17.302 1.00 48.62 81 LEU A CA 1
ATOM 605 C C . LEU A 1 81 ? -8.503 3.604 -17.102 1.00 48.62 81 LEU A C 1
ATOM 607 O O . LEU A 1 81 ? -9.050 4.572 -17.609 1.00 48.62 81 LEU A O 1
ATOM 611 N N . CYS A 1 82 ? -7.393 3.726 -16.366 1.00 49.88 82 CYS A N 1
ATOM 612 C CA . CYS A 1 82 ? -6.897 4.906 -15.647 1.00 49.88 82 CYS A CA 1
ATOM 613 C C . CYS A 1 82 ? -7.748 5.074 -14.369 1.00 49.88 82 CYS A C 1
ATOM 615 O O . CYS A 1 82 ? -8.954 5.308 -14.458 1.00 49.88 82 CYS A O 1
ATOM 617 N N . LEU A 1 83 ? -7.182 4.839 -13.174 1.00 46.47 83 LEU A N 1
ATOM 618 C CA . LEU A 1 83 ? -7.904 4.835 -11.882 1.00 46.47 83 LEU A CA 1
ATOM 619 C C . LEU A 1 83 ? -8.924 5.988 -11.795 1.00 46.47 83 LEU A C 1
ATOM 621 O O . LEU A 1 83 ? -8.552 7.154 -11.712 1.00 46.47 83 LEU A O 1
ATOM 625 N N . ARG A 1 84 ? -10.228 5.668 -11.834 1.00 39.28 84 ARG A N 1
ATOM 626 C CA . ARG A 1 84 ? -11.308 6.666 -11.823 1.00 39.28 84 ARG A CA 1
ATOM 627 C C . ARG A 1 84 ? -11.231 7.530 -10.558 1.00 39.28 84 ARG A C 1
ATOM 629 O O . ARG A 1 84 ? -11.731 7.126 -9.515 1.00 39.28 84 ARG A O 1
ATOM 636 N N . GLY A 1 85 ? -10.717 8.750 -10.710 1.00 35.66 85 GLY A N 1
ATOM 637 C CA . GLY A 1 85 ? -11.225 9.932 -10.019 1.00 35.66 85 GLY A CA 1
ATOM 638 C C . GLY A 1 85 ? -10.614 10.295 -8.670 1.00 35.66 85 GLY A C 1
ATOM 639 O O . GLY A 1 85 ? -11.375 10.586 -7.752 1.00 35.66 85 GLY A O 1
ATOM 640 N N . ILE A 1 86 ? -9.288 10.402 -8.567 1.00 39.06 86 ILE A N 1
ATOM 641 C CA . ILE A 1 86 ? -8.696 11.390 -7.654 1.00 39.06 86 ILE A CA 1
ATOM 642 C C . ILE A 1 86 ? -7.671 12.200 -8.455 1.00 39.06 86 ILE A C 1
ATOM 644 O O . ILE A 1 86 ? -6.536 11.783 -8.647 1.00 39.06 86 ILE A O 1
ATOM 648 N N . ASP A 1 87 ? -8.175 13.332 -8.951 1.00 36.62 87 ASP A N 1
ATOM 649 C CA . ASP A 1 87 ? -7.537 14.365 -9.770 1.00 36.62 87 ASP A CA 1
ATOM 650 C C . ASP A 1 87 ? -7.243 13.946 -11.217 1.00 36.62 87 ASP A C 1
ATOM 652 O O . ASP A 1 87 ? -6.804 12.843 -11.519 1.00 36.62 87 ASP A O 1
ATOM 656 N N . ASP A 1 88 ? -7.565 14.851 -12.131 1.00 40.66 88 ASP A N 1
ATOM 657 C CA . ASP A 1 88 ? -7.516 14.708 -13.584 1.00 40.66 88 ASP A CA 1
ATOM 658 C C . ASP A 1 88 ? -6.049 14.658 -14.072 1.00 40.66 88 ASP A C 1
ATOM 660 O O . ASP A 1 88 ? -5.520 15.613 -14.644 1.00 40.66 88 ASP A O 1
ATOM 664 N N . PHE A 1 89 ? -5.338 13.569 -13.775 1.00 43.94 89 PHE A N 1
ATOM 665 C CA . PHE A 1 89 ? -3.982 13.335 -14.265 1.00 43.94 89 PHE A CA 1
ATOM 666 C C . PHE A 1 89 ? -4.068 12.763 -15.682 1.00 43.94 89 PHE A C 1
ATOM 668 O O . PHE A 1 89 ? -4.619 11.689 -15.906 1.00 43.94 89 PHE A O 1
ATOM 675 N N . GLY A 1 90 ? -3.587 13.552 -16.645 1.00 41.81 90 GLY A N 1
ATOM 676 C CA . GLY A 1 90 ? -3.789 13.361 -18.077 1.00 41.81 90 GLY A CA 1
ATOM 677 C C . GLY A 1 90 ? -3.551 11.941 -18.597 1.00 41.81 90 GLY A C 1
ATOM 678 O O . GLY A 1 90 ? -2.648 11.245 -18.153 1.00 41.81 90 GLY A O 1
ATOM 679 N N . SER A 1 91 ? -4.392 11.577 -19.573 1.00 44.09 91 SER A N 1
ATOM 680 C CA . SER A 1 91 ? -4.323 10.440 -20.501 1.00 44.09 91 SER A CA 1
ATOM 681 C C . SER A 1 91 ? -3.164 9.463 -20.284 1.00 44.09 91 SER A C 1
ATOM 683 O O . SER A 1 91 ? -2.011 9.825 -20.514 1.00 44.09 91 SER A O 1
ATOM 685 N N . CYS A 1 92 ? -3.497 8.197 -20.007 1.00 48.12 92 CYS A N 1
ATOM 686 C CA . CYS A 1 92 ? -2.619 7.037 -20.159 1.00 48.12 92 CYS A CA 1
ATOM 687 C C . CYS A 1 92 ? -2.093 6.993 -21.611 1.00 48.12 92 CYS A C 1
ATOM 689 O O . CYS A 1 92 ? -2.723 6.426 -22.503 1.00 48.12 92 CYS A O 1
ATOM 691 N N . ASN A 1 93 ? -1.017 7.728 -21.900 1.00 44.66 93 ASN A N 1
ATOM 692 C CA . ASN A 1 93 ? -0.461 7.838 -23.239 1.00 44.66 93 ASN A CA 1
ATOM 693 C C . ASN A 1 93 ? 0.480 6.653 -23.438 1.00 44.66 93 ASN A C 1
ATOM 695 O O . ASN A 1 93 ? 1.612 6.656 -22.958 1.00 44.66 93 ASN A O 1
ATOM 699 N N . THR A 1 94 ? -0.034 5.628 -24.110 1.00 47.12 94 THR A N 1
ATOM 700 C CA . THR A 1 94 ? 0.677 4.411 -24.497 1.00 47.12 94 THR A CA 1
ATOM 701 C C . THR A 1 94 ? 1.756 4.750 -25.526 1.00 47.12 94 THR A C 1
ATOM 703 O O . THR A 1 94 ? 1.566 4.592 -26.734 1.00 47.12 94 THR A O 1
ATOM 706 N N . THR A 1 95 ? 2.895 5.262 -25.077 1.00 43.03 95 THR A N 1
ATOM 707 C CA . THR A 1 95 ? 4.110 5.259 -25.889 1.00 43.03 95 THR A CA 1
ATOM 708 C C . THR A 1 95 ? 4.961 4.068 -25.481 1.00 43.03 95 THR A C 1
ATOM 710 O O . THR A 1 95 ? 5.743 4.160 -24.544 1.00 43.03 95 THR A O 1
ATOM 713 N N . ASP A 1 96 ? 4.766 2.985 -26.239 1.00 39.69 96 ASP A N 1
ATOM 714 C CA . ASP A 1 96 ? 5.641 1.819 -26.398 1.00 39.69 96 ASP A CA 1
ATOM 715 C C . ASP A 1 96 ? 5.901 0.959 -25.133 1.00 39.69 96 ASP A C 1
ATOM 717 O O . ASP A 1 96 ? 6.744 1.328 -24.317 1.00 39.69 96 ASP A O 1
ATOM 721 N N . PRO A 1 97 ? 5.286 -0.240 -24.998 1.00 42.72 97 PRO A N 1
ATOM 722 C CA . PRO A 1 97 ? 5.501 -1.150 -23.864 1.00 42.72 97 PRO A CA 1
ATOM 723 C C . PRO A 1 97 ? 6.926 -1.732 -23.787 1.00 42.72 97 PRO A C 1
ATOM 725 O O . PRO A 1 97 ? 7.275 -2.370 -22.791 1.00 42.72 97 PRO A O 1
ATOM 728 N N . THR A 1 98 ? 7.752 -1.533 -24.824 1.00 41.00 98 THR A N 1
ATOM 729 C CA . THR A 1 98 ? 9.162 -1.960 -24.871 1.00 41.00 98 THR A CA 1
ATOM 730 C C . THR A 1 98 ? 10.151 -0.847 -24.522 1.00 41.00 98 THR A C 1
ATOM 732 O O . THR A 1 98 ? 11.341 -1.114 -24.323 1.00 41.00 98 THR A O 1
ATOM 735 N N . ALA A 1 99 ? 9.679 0.395 -24.401 1.00 41.56 99 ALA A N 1
ATOM 736 C CA . ALA A 1 99 ? 10.514 1.510 -23.999 1.00 41.56 99 ALA A CA 1
ATOM 737 C C . ALA A 1 99 ? 10.793 1.453 -22.486 1.00 41.56 99 ALA A C 1
ATOM 739 O O . ALA A 1 99 ? 9.965 1.026 -21.683 1.00 41.56 99 ALA A O 1
ATOM 740 N N . SER A 1 100 ? 11.986 1.867 -22.061 1.00 39.62 100 SER A N 1
ATOM 741 C CA . SER A 1 100 ? 12.382 1.838 -20.643 1.00 39.62 100 SER A CA 1
ATOM 742 C C . SER A 1 100 ? 11.472 2.713 -19.759 1.00 39.62 100 SER A C 1
ATOM 744 O O . SER A 1 100 ? 11.278 2.424 -18.581 1.00 39.62 100 SER A O 1
ATOM 746 N N . ASN A 1 101 ? 10.850 3.722 -20.373 1.00 45.09 101 ASN A N 1
ATOM 747 C CA . ASN A 1 101 ? 9.852 4.647 -19.841 1.00 45.09 101 ASN A CA 1
ATOM 748 C C . ASN A 1 101 ? 8.398 4.244 -20.166 1.00 45.09 101 ASN A C 1
ATOM 750 O O . ASN A 1 101 ? 7.513 5.099 -20.111 1.00 45.09 101 ASN A O 1
ATOM 754 N N . ALA A 1 102 ? 8.143 2.982 -20.527 1.00 48.47 102 ALA A N 1
ATOM 755 C CA . ALA A 1 102 ? 6.796 2.475 -20.745 1.00 48.47 102 ALA A CA 1
ATOM 756 C C . ALA A 1 102 ? 5.964 2.644 -19.469 1.00 48.47 102 ALA A C 1
ATOM 758 O O . ALA A 1 102 ? 6.116 1.888 -18.502 1.00 48.47 102 ALA A O 1
ATOM 759 N N . ILE A 1 103 ? 5.059 3.623 -19.492 1.00 52.22 103 ILE A N 1
ATOM 760 C CA . ILE A 1 103 ? 4.030 3.840 -18.467 1.00 52.22 103 ILE A CA 1
ATOM 761 C C . ILE A 1 103 ? 3.290 2.516 -18.196 1.00 52.22 103 ILE A C 1
ATOM 763 O O . ILE A 1 103 ? 2.994 2.196 -17.046 1.00 52.22 103 ILE A O 1
ATOM 767 N N . ASP A 1 104 ? 3.147 1.679 -19.227 1.00 61.00 104 ASP A N 1
ATOM 768 C CA . ASP A 1 104 ? 2.469 0.389 -19.169 1.00 61.00 104 ASP A CA 1
ATOM 769 C C . ASP A 1 104 ? 3.126 -0.624 -18.199 1.00 61.00 104 ASP A C 1
ATOM 771 O O . ASP A 1 104 ? 2.418 -1.354 -17.506 1.00 61.00 104 ASP A O 1
ATOM 775 N N . ARG A 1 105 ? 4.467 -0.651 -18.056 1.00 70.62 105 ARG A N 1
ATOM 776 C CA . ARG A 1 105 ? 5.158 -1.572 -17.117 1.00 70.62 105 ARG A CA 1
ATOM 777 C C . ARG A 1 105 ? 4.993 -1.151 -15.665 1.00 70.62 105 ARG A C 1
ATOM 779 O O . ARG A 1 105 ? 4.706 -1.982 -14.802 1.00 70.62 105 ARG A O 1
ATOM 786 N N . VAL A 1 106 ? 5.181 0.141 -15.401 1.00 74.94 106 VAL A N 1
ATOM 787 C CA . VAL A 1 106 ? 4.992 0.743 -14.073 1.00 74.94 106 VAL A CA 1
ATOM 788 C C . VAL A 1 106 ? 3.546 0.538 -13.624 1.00 74.94 106 VAL A C 1
ATOM 790 O O . VAL A 1 106 ? 3.274 0.111 -12.500 1.00 74.94 106 VAL A O 1
ATOM 793 N N . GLU A 1 107 ? 2.604 0.757 -14.532 1.00 72.19 107 GLU A N 1
ATOM 794 C CA . GLU A 1 107 ? 1.187 0.566 -14.273 1.00 72.19 107 GLU A CA 1
ATOM 795 C C . GLU A 1 107 ? 0.817 -0.910 -14.073 1.00 72.19 107 GLU A C 1
ATOM 797 O O . GLU A 1 107 ? 0.067 -1.235 -13.151 1.00 72.19 107 GLU A O 1
ATOM 802 N N . ALA A 1 108 ? 1.371 -1.833 -14.861 1.00 73.94 108 ALA A N 1
ATOM 803 C CA . ALA A 1 108 ? 1.124 -3.263 -14.698 1.00 73.94 108 ALA A CA 1
ATOM 804 C C . ALA A 1 108 ? 1.599 -3.776 -13.324 1.00 73.94 108 ALA A C 1
ATOM 806 O O . ALA A 1 108 ? 0.833 -4.419 -12.601 1.00 73.94 108 ALA A O 1
ATOM 807 N N . ILE A 1 109 ? 2.820 -3.412 -12.911 1.00 79.81 109 ILE A N 1
ATOM 808 C CA . ILE A 1 109 ? 3.360 -3.745 -11.581 1.00 79.81 109 ILE A CA 1
ATOM 809 C C . ILE A 1 109 ? 2.486 -3.133 -10.474 1.00 79.81 109 ILE A C 1
ATOM 811 O O . ILE A 1 109 ? 2.141 -3.813 -9.502 1.00 79.81 109 ILE A O 1
ATOM 815 N N . SER A 1 110 ? 2.067 -1.875 -10.638 1.00 80.00 110 SER A N 1
ATOM 816 C CA . SER A 1 110 ? 1.193 -1.190 -9.677 1.00 80.00 110 SER A CA 1
ATOM 817 C C . SER A 1 110 ? -0.166 -1.873 -9.540 1.00 80.00 110 SER A C 1
ATOM 819 O O . SER A 1 110 ? -0.679 -2.043 -8.434 1.00 80.00 110 SER A O 1
ATOM 821 N N . ASN A 1 111 ? -0.740 -2.331 -10.649 1.00 76.12 111 ASN A N 1
ATOM 822 C CA . ASN A 1 111 ? -2.017 -3.032 -10.659 1.00 76.12 111 ASN A CA 1
ATOM 823 C C . ASN A 1 111 ? -1.954 -4.382 -9.939 1.00 76.12 111 ASN A C 1
ATOM 825 O O . ASN A 1 111 ? -2.916 -4.752 -9.259 1.00 76.12 111 ASN A O 1
ATOM 829 N N . VAL A 1 112 ? -0.836 -5.105 -10.049 1.00 81.69 112 VAL A N 1
ATOM 830 C CA . VAL A 1 112 ? -0.618 -6.334 -9.274 1.00 81.69 112 VAL A CA 1
ATOM 831 C C . VAL A 1 112 ? -0.545 -6.014 -7.783 1.00 81.69 112 VAL A C 1
ATOM 833 O O . VAL A 1 112 ? -1.273 -6.629 -7.005 1.00 81.69 112 VAL A O 1
ATOM 836 N N . ALA A 1 113 ? 0.223 -4.999 -7.379 1.00 86.12 113 ALA A N 1
ATOM 837 C CA . ALA A 1 113 ? 0.263 -4.566 -5.980 1.00 86.12 113 ALA A CA 1
ATOM 838 C C . ALA A 1 113 ? -1.145 -4.237 -5.445 1.00 86.12 113 ALA A C 1
ATOM 840 O O . ALA A 1 113 ? -1.562 -4.758 -4.412 1.00 86.12 113 ALA A O 1
ATOM 841 N N . ILE A 1 114 ? -1.920 -3.435 -6.183 1.00 80.44 114 ILE A N 1
ATOM 842 C CA . ILE A 1 114 ? -3.280 -3.028 -5.796 1.00 80.44 114 ILE A CA 1
ATOM 843 C C . ILE A 1 114 ? -4.221 -4.232 -5.691 1.00 80.44 114 ILE A C 1
ATOM 845 O O . ILE A 1 114 ? -5.030 -4.317 -4.765 1.00 80.44 114 ILE A O 1
ATOM 849 N N . ARG A 1 115 ? -4.113 -5.199 -6.607 1.00 81.06 115 ARG A N 1
ATOM 850 C CA . ARG A 1 115 ? -4.914 -6.425 -6.545 1.00 81.06 115 ARG A CA 1
ATOM 851 C C . ARG A 1 115 ? -4.611 -7.225 -5.281 1.00 81.06 115 ARG A C 1
ATOM 853 O O . ARG A 1 115 ? -5.537 -7.720 -4.645 1.00 81.06 115 ARG A O 1
ATOM 860 N N . HIS A 1 116 ? -3.342 -7.364 -4.927 1.00 86.19 116 HIS A N 1
ATOM 861 C CA . HIS A 1 116 ? -2.935 -8.125 -3.747 1.00 86.19 116 HIS A CA 1
ATOM 862 C C . HIS A 1 116 ? -3.137 -7.345 -2.438 1.00 86.19 116 HIS A C 1
ATOM 864 O O . HIS A 1 116 ? -3.163 -7.939 -1.366 1.00 86.19 116 HIS A O 1
ATOM 870 N N . ALA A 1 117 ? -3.410 -6.043 -2.533 1.00 85.56 117 ALA A N 1
ATOM 871 C CA . ALA A 1 117 ? -3.862 -5.196 -1.435 1.00 85.56 117 ALA A CA 1
ATOM 872 C C . ALA A 1 117 ? -5.394 -5.225 -1.209 1.00 85.56 117 ALA A C 1
ATOM 874 O O . ALA A 1 117 ? -5.913 -4.496 -0.357 1.00 85.56 117 ALA A O 1
ATOM 875 N N . ARG A 1 118 ? -6.146 -6.049 -1.960 1.00 74.56 118 ARG A N 1
ATOM 876 C CA . ARG A 1 118 ? -7.611 -6.148 -1.854 1.00 74.56 118 ARG A CA 1
ATOM 877 C C . ARG A 1 118 ? -8.034 -6.621 -0.464 1.00 74.56 118 ARG A C 1
ATOM 879 O O . ARG A 1 118 ? -7.820 -7.765 -0.079 1.00 74.56 118 ARG A O 1
ATOM 886 N N . GLY A 1 119 ? -8.687 -5.718 0.255 1.00 79.25 119 GLY A N 1
ATOM 887 C CA . GLY A 1 119 ? -9.202 -5.907 1.608 1.00 79.25 119 GLY A CA 1
ATOM 888 C C . GLY A 1 119 ? -8.796 -4.760 2.532 1.00 79.25 119 GLY A C 1
ATOM 889 O O . GLY A 1 119 ? -9.437 -4.555 3.559 1.00 79.25 119 GLY A O 1
ATOM 890 N N . LEU A 1 120 ? -7.734 -4.024 2.184 1.00 84.75 120 LEU A N 1
ATOM 891 C CA . LEU A 1 120 ? -7.433 -2.758 2.838 1.00 84.75 120 LEU A CA 1
ATOM 892 C C . LEU A 1 120 ? -8.589 -1.789 2.569 1.00 84.75 120 LEU A C 1
ATOM 894 O O . LEU A 1 120 ? -9.163 -1.781 1.475 1.00 84.75 120 LEU A O 1
ATOM 898 N N . ALA A 1 121 ? -8.926 -0.975 3.565 1.00 82.25 121 ALA A N 1
ATOM 899 C CA . ALA A 1 121 ? -9.922 0.083 3.437 1.00 82.25 121 ALA A CA 1
ATOM 900 C C . ALA A 1 121 ? -9.305 1.279 2.694 1.00 82.25 121 ALA A C 1
ATOM 902 O O . ALA A 1 121 ? -8.987 2.308 3.280 1.00 82.25 121 ALA A O 1
ATOM 903 N N . VAL A 1 122 ? -9.058 1.100 1.395 1.00 78.69 122 VAL A N 1
ATOM 904 C CA . VAL A 1 122 ? -8.402 2.108 0.560 1.00 78.69 122 VAL A CA 1
ATOM 905 C C . VAL A 1 122 ? -9.431 3.091 0.020 1.00 78.69 122 VAL A C 1
ATOM 907 O O . VAL A 1 122 ? -10.320 2.713 -0.743 1.00 78.69 122 VAL A O 1
ATOM 910 N N . GLU A 1 123 ? -9.263 4.362 0.365 1.00 74.06 123 GLU A N 1
ATOM 911 C CA . GLU A 1 123 ? -10.041 5.469 -0.195 1.00 74.06 12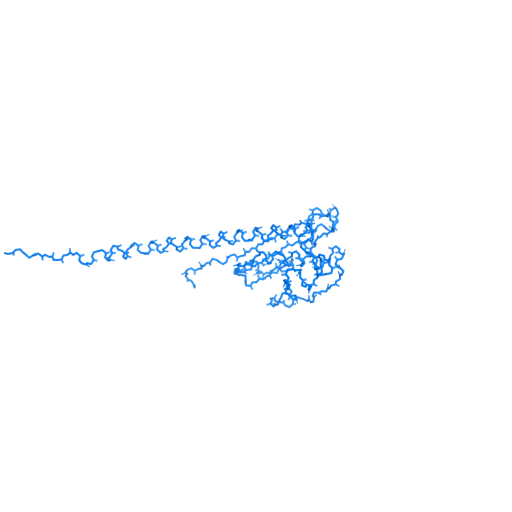3 GLU A CA 1
ATOM 912 C C . GLU A 1 123 ? -9.322 6.137 -1.366 1.00 74.06 123 GLU A C 1
ATOM 914 O O . GLU A 1 123 ? -9.964 6.670 -2.272 1.00 74.06 123 GLU A O 1
ATOM 919 N N . ARG A 1 124 ? -7.982 6.130 -1.345 1.00 71.19 124 ARG A N 1
ATOM 920 C CA . ARG A 1 124 ? -7.148 6.856 -2.307 1.00 71.19 124 ARG A CA 1
ATOM 921 C C . ARG A 1 124 ? -5.974 6.020 -2.780 1.00 71.19 124 ARG A C 1
ATOM 923 O O . ARG A 1 124 ? -5.386 5.273 -2.004 1.00 71.19 124 ARG A O 1
ATOM 930 N N . TYR A 1 125 ? -5.599 6.216 -4.040 1.00 72.94 125 TYR A N 1
ATOM 931 C CA . TYR A 1 125 ? -4.456 5.555 -4.658 1.00 72.94 125 TYR A CA 1
ATOM 932 C C . TYR A 1 125 ? -3.412 6.584 -5.078 1.00 72.94 125 TYR A C 1
ATOM 934 O O . TYR A 1 125 ? -3.753 7.610 -5.662 1.00 72.94 125 TYR A O 1
ATOM 942 N N . ALA A 1 126 ? -2.146 6.293 -4.807 1.00 71.38 126 ALA A N 1
ATOM 943 C CA . ALA A 1 126 ? -1.017 7.137 -5.169 1.00 71.38 126 ALA A CA 1
ATOM 944 C C . ALA A 1 126 ? 0.073 6.294 -5.846 1.00 71.38 126 ALA A C 1
ATOM 946 O O . ALA A 1 126 ? 0.780 5.541 -5.183 1.00 71.38 126 ALA A O 1
ATOM 947 N N . ILE A 1 127 ? 0.168 6.385 -7.174 1.00 67.25 127 ILE A N 1
ATOM 948 C CA . ILE A 1 127 ? 0.914 5.424 -8.015 1.00 67.25 127 ILE A CA 1
ATOM 949 C C . ILE A 1 127 ? 2.050 6.039 -8.851 1.00 67.25 127 ILE A C 1
ATOM 951 O O . ILE A 1 127 ? 2.764 5.316 -9.532 1.00 67.25 127 ILE A O 1
ATOM 955 N N . THR A 1 128 ? 2.225 7.363 -8.819 1.00 64.06 128 THR A N 1
ATOM 956 C CA . THR A 1 128 ? 3.292 8.083 -9.546 1.00 64.06 128 THR A CA 1
ATOM 957 C C . THR A 1 128 ? 3.980 9.061 -8.621 1.00 64.06 128 THR A C 1
ATOM 959 O O . THR A 1 128 ? 3.294 9.733 -7.851 1.00 64.06 128 THR A O 1
ATOM 962 N N . SER A 1 129 ? 5.302 9.191 -8.729 1.00 65.69 129 SER A N 1
ATOM 963 C CA . SER A 1 129 ? 6.176 10.122 -8.009 1.00 65.69 129 SER A CA 1
ATOM 964 C C . SER A 1 129 ? 5.644 11.559 -7.967 1.00 65.69 129 SER A C 1
ATOM 966 O O . SER A 1 129 ? 5.804 12.241 -6.956 1.00 65.69 129 SER A O 1
ATOM 968 N N . GLY A 1 130 ? 4.919 12.004 -8.999 1.00 61.88 130 GLY A N 1
ATOM 969 C CA . GLY A 1 130 ? 4.230 13.295 -9.001 1.00 61.88 130 GLY A CA 1
ATOM 970 C C . GLY A 1 130 ? 3.202 13.412 -7.873 1.00 61.88 130 GLY A C 1
ATOM 971 O O . GLY A 1 130 ? 3.198 14.404 -7.148 1.00 61.88 130 GLY A O 1
ATOM 972 N N . VAL A 1 131 ? 2.416 12.357 -7.641 1.00 60.12 131 VAL A N 1
ATOM 973 C CA . VAL A 1 131 ? 1.534 12.247 -6.474 1.00 60.12 131 VAL A CA 1
ATOM 974 C C . VAL A 1 131 ? 2.378 12.180 -5.199 1.00 60.12 131 VAL A C 1
ATOM 976 O O . VAL A 1 131 ? 2.044 12.910 -4.275 1.00 60.12 131 VAL A O 1
ATOM 979 N N . TYR A 1 132 ? 3.523 11.466 -5.193 1.00 60.44 132 TYR A N 1
ATOM 980 C CA . TYR A 1 132 ? 4.500 11.428 -4.066 1.00 60.44 132 TYR A CA 1
ATOM 981 C C . TYR A 1 132 ? 4.964 12.776 -3.582 1.00 60.44 132 TYR A C 1
ATOM 983 O O . TYR A 1 132 ? 5.097 13.009 -2.381 1.00 60.44 132 TYR A O 1
ATOM 991 N N . THR A 1 133 ? 5.164 13.674 -4.523 1.00 58.47 133 THR A N 1
ATOM 992 C CA . THR A 1 133 ? 5.629 15.024 -4.245 1.00 58.47 133 THR A CA 1
ATOM 993 C C . THR A 1 133 ? 4.490 16.030 -4.078 1.00 58.47 133 THR A C 1
ATOM 995 O O . THR A 1 133 ? 4.734 17.146 -3.618 1.00 58.47 133 THR A O 1
ATOM 998 N N . ALA A 1 134 ? 3.245 15.651 -4.393 1.00 57.59 134 ALA A N 1
ATOM 999 C CA . ALA A 1 134 ? 2.079 16.501 -4.209 1.00 57.59 134 ALA A CA 1
ATOM 1000 C C . ALA A 1 134 ? 1.738 16.616 -2.716 1.00 57.59 134 ALA A C 1
ATOM 1002 O O . ALA A 1 134 ? 1.527 15.629 -2.004 1.00 57.59 134 ALA A O 1
ATOM 1003 N N . THR A 1 135 ? 1.686 17.854 -2.229 1.00 54.59 135 THR A N 1
ATOM 1004 C CA . THR A 1 135 ? 1.534 18.176 -0.811 1.00 54.59 135 THR A CA 1
ATOM 1005 C C . THR A 1 135 ? 0.268 17.555 -0.211 1.00 54.59 135 THR A C 1
ATOM 1007 O O . THR A 1 135 ? -0.859 17.952 -0.508 1.00 54.59 135 THR A O 1
ATOM 1010 N N . GLY A 1 136 ? 0.473 16.587 0.688 1.00 59.59 136 GLY A N 1
ATOM 1011 C CA . GLY A 1 136 ? -0.550 16.079 1.599 1.00 59.59 136 GLY A CA 1
ATOM 1012 C C . GLY A 1 136 ? -1.359 14.875 1.121 1.00 59.59 136 GLY A C 1
ATOM 1013 O O . GLY A 1 136 ? -2.399 14.632 1.716 1.00 59.59 136 GLY A O 1
ATOM 1014 N N . TYR A 1 137 ? -0.939 14.129 0.089 1.00 63.41 137 TYR A N 1
ATOM 1015 C CA . TYR A 1 137 ? -1.607 12.871 -0.305 1.00 63.41 137 TYR A CA 1
ATOM 1016 C C . TYR A 1 137 ? -1.217 11.663 0.570 1.00 63.41 137 TYR A C 1
ATOM 1018 O O . TYR A 1 137 ? -2.079 10.859 0.928 1.00 63.41 137 TYR A O 1
ATOM 1026 N N . TYR A 1 138 ? 0.052 11.589 0.971 1.00 63.44 138 TYR A N 1
ATOM 1027 C CA . TYR A 1 138 ? 0.660 10.523 1.790 1.00 63.44 138 TYR A CA 1
ATOM 1028 C C . TYR A 1 138 ? 0.111 10.507 3.203 1.00 63.44 138 TYR A C 1
ATOM 1030 O O . TYR A 1 138 ? -0.160 9.451 3.767 1.00 63.44 138 TYR A O 1
ATOM 1038 N N . ASP A 1 139 ? -0.103 11.702 3.740 1.00 71.81 139 ASP A N 1
ATOM 1039 C CA . ASP A 1 139 ? -0.528 11.892 5.119 1.00 71.81 139 ASP A CA 1
ATOM 1040 C C . ASP A 1 139 ? -2.046 11.749 5.290 1.00 71.81 139 ASP A C 1
ATOM 1042 O O . ASP A 1 139 ? -2.540 11.836 6.412 1.00 71.81 139 ASP A O 1
ATOM 1046 N N . ARG A 1 140 ? -2.808 11.505 4.208 1.00 77.00 140 ARG A N 1
ATOM 1047 C CA . ARG A 1 140 ? -4.251 11.249 4.334 1.00 77.00 140 ARG A CA 1
ATOM 1048 C C . ARG A 1 140 ? -4.515 9.805 4.760 1.00 77.00 140 ARG A C 1
ATOM 1050 O O . ARG A 1 140 ? -3.925 8.898 4.167 1.00 77.00 140 ARG A O 1
ATOM 1057 N N . PRO A 1 141 ? -5.424 9.586 5.725 1.00 80.25 141 PRO A N 1
ATOM 1058 C CA . PRO A 1 141 ? -5.853 8.243 6.092 1.00 80.25 141 PRO A CA 1
ATOM 1059 C C . PRO A 1 141 ? -6.475 7.532 4.884 1.00 80.25 141 PRO A C 1
ATOM 1061 O O . PRO A 1 141 ? -7.058 8.171 4.007 1.00 80.25 141 PRO A O 1
ATOM 1064 N N . GLY A 1 142 ? -6.304 6.212 4.810 1.00 79.12 142 GLY A N 1
ATOM 1065 C CA . GLY A 1 142 ? -6.869 5.395 3.733 1.00 79.12 142 GLY A CA 1
ATOM 1066 C C . GLY A 1 142 ? -6.154 5.532 2.382 1.00 79.12 142 GLY A C 1
ATOM 1067 O O . GLY A 1 142 ? -6.636 4.989 1.385 1.00 79.12 142 GLY A O 1
ATOM 1068 N N . THR A 1 143 ? -5.010 6.225 2.313 1.00 79.19 143 THR A N 1
ATOM 1069 C CA . THR A 1 143 ? -4.178 6.264 1.102 1.00 79.19 143 THR A CA 1
ATOM 1070 C C . THR A 1 143 ? -3.318 5.005 0.999 1.00 79.19 143 THR A C 1
ATOM 1072 O O . THR A 1 143 ? -2.481 4.733 1.860 1.00 79.19 143 THR A O 1
ATOM 1075 N N . LEU A 1 144 ? -3.481 4.260 -0.094 1.00 82.81 144 LEU A N 1
ATOM 1076 C CA . LEU A 1 144 ? -2.536 3.243 -0.549 1.00 82.81 144 LEU A CA 1
ATOM 1077 C C . LEU A 1 144 ? -1.658 3.854 -1.635 1.00 82.81 144 LEU A C 1
ATOM 1079 O O . LEU A 1 144 ? -2.173 4.449 -2.581 1.00 82.81 144 LEU A O 1
ATOM 1083 N N . GLY A 1 145 ? -0.352 3.640 -1.572 1.00 80.12 145 GLY A N 1
ATOM 1084 C CA . GLY A 1 145 ? 0.483 3.950 -2.718 1.00 80.12 145 GLY A CA 1
ATOM 1085 C C . GLY A 1 145 ? 1.521 2.903 -3.043 1.00 80.12 145 GLY A C 1
ATOM 1086 O O . GLY A 1 145 ? 1.967 2.125 -2.198 1.00 80.12 145 GLY A O 1
ATOM 1087 N N . VAL A 1 146 ? 1.873 2.900 -4.323 1.00 83.25 146 VAL A N 1
ATOM 1088 C CA . VAL A 1 146 ? 2.825 1.990 -4.946 1.00 83.25 146 VAL A CA 1
ATOM 1089 C C . VAL A 1 146 ? 3.816 2.813 -5.761 1.00 83.25 146 VAL A C 1
ATOM 1091 O O . VAL A 1 146 ? 3.435 3.457 -6.732 1.00 83.25 146 VAL A O 1
ATOM 1094 N N . LEU A 1 147 ? 5.070 2.850 -5.310 1.00 82.81 147 LEU A N 1
ATOM 1095 C CA . LEU A 1 147 ? 6.150 3.571 -5.972 1.00 82.81 147 LEU A CA 1
ATOM 1096 C C . LEU A 1 147 ? 7.061 2.553 -6.618 1.00 82.81 147 LEU A C 1
ATOM 1098 O O . LEU A 1 147 ? 7.529 1.618 -5.962 1.00 82.81 147 LEU A O 1
ATOM 1102 N N . ILE A 1 148 ? 7.330 2.767 -7.895 1.00 84.88 148 ILE A N 1
ATOM 1103 C CA . ILE A 1 148 ? 8.248 1.939 -8.656 1.00 84.88 148 ILE A CA 1
ATOM 1104 C C . ILE A 1 148 ? 9.428 2.812 -9.027 1.00 84.88 148 ILE A C 1
ATOM 1106 O O . ILE A 1 148 ? 9.275 3.910 -9.562 1.00 84.88 148 ILE A O 1
ATOM 1110 N N . ILE A 1 149 ? 10.606 2.319 -8.686 1.00 85.25 149 ILE A N 1
ATOM 1111 C CA . ILE A 1 149 ? 11.875 2.960 -8.986 1.00 85.25 149 ILE A CA 1
ATOM 1112 C C . ILE A 1 149 ? 12.677 1.928 -9.757 1.00 85.25 149 ILE A C 1
ATOM 1114 O O . ILE A 1 149 ? 12.761 0.775 -9.343 1.00 85.25 149 ILE A O 1
ATOM 1118 N N . GLY A 1 150 ? 13.278 2.310 -10.867 1.00 85.06 150 GLY A N 1
ATOM 1119 C CA . GLY A 1 150 ? 14.031 1.382 -11.700 1.00 85.06 150 GLY A CA 1
ATOM 1120 C C . GLY A 1 150 ? 15.227 2.078 -12.299 1.00 85.06 150 GLY A C 1
ATOM 1121 O O . GLY A 1 150 ? 15.208 3.290 -12.505 1.00 85.06 150 GLY A O 1
ATOM 1122 N N . GLN A 1 151 ? 16.282 1.322 -12.574 1.00 83.88 151 GLN A N 1
ATOM 1123 C CA . GLN A 1 151 ? 17.457 1.899 -13.215 1.00 83.88 151 GLN A CA 1
ATOM 1124 C C . GLN A 1 151 ? 17.137 2.310 -14.650 1.00 83.88 151 GLN A C 1
ATOM 1126 O O . GLN A 1 151 ? 16.650 1.497 -15.439 1.00 83.88 151 GLN A O 1
ATOM 1131 N N . SER A 1 152 ? 17.412 3.564 -14.993 1.00 73.31 152 SER A N 1
ATOM 1132 C CA . SER A 1 152 ? 17.340 4.028 -16.381 1.00 73.31 152 SER A CA 1
ATOM 1133 C C . SER A 1 152 ? 18.402 3.349 -17.255 1.00 73.31 152 SER A C 1
ATOM 1135 O O . SER A 1 152 ? 18.072 2.847 -18.327 1.00 73.31 152 SER A O 1
ATOM 1137 N N . ASP A 1 153 ? 19.622 3.226 -16.726 1.00 75.56 153 ASP A N 1
ATOM 1138 C CA . ASP A 1 153 ? 20.784 2.563 -17.327 1.00 75.56 153 ASP A CA 1
ATOM 1139 C C . ASP A 1 153 ? 21.609 1.820 -16.255 1.00 75.56 153 ASP A C 1
ATOM 1141 O O . ASP A 1 153 ? 21.443 2.060 -15.062 1.00 75.56 153 ASP A O 1
ATOM 1145 N N . GLU A 1 154 ? 22.559 0.961 -16.649 1.00 77.31 154 GLU A N 1
ATOM 1146 C CA . GLU A 1 154 ? 23.411 0.176 -15.722 1.00 77.31 154 GLU A CA 1
ATOM 1147 C C . GLU A 1 154 ? 24.223 1.051 -14.739 1.00 77.31 154 GLU A C 1
ATOM 1149 O O . GLU A 1 154 ? 24.598 0.618 -13.650 1.00 77.31 154 GLU A O 1
ATOM 1154 N N . THR A 1 155 ? 24.466 2.317 -15.094 1.00 78.94 155 THR A N 1
ATOM 1155 C CA . THR A 1 155 ? 25.149 3.299 -14.238 1.00 78.94 155 THR A CA 1
ATOM 1156 C C . THR A 1 155 ? 24.221 4.018 -13.252 1.00 78.94 155 THR A C 1
ATOM 1158 O O . THR A 1 155 ? 24.708 4.701 -12.351 1.00 78.94 155 THR A O 1
ATOM 1161 N N . ASP A 1 156 ? 22.899 3.896 -13.404 1.00 79.25 156 ASP A N 1
ATOM 1162 C CA . ASP A 1 156 ? 21.896 4.539 -12.550 1.00 79.25 156 ASP A CA 1
ATOM 1163 C C . ASP A 1 156 ? 21.689 3.740 -11.257 1.00 79.25 156 ASP A C 1
ATOM 1165 O O . ASP A 1 156 ? 20.725 3.001 -11.077 1.00 79.25 156 ASP A O 1
ATOM 1169 N N . ILE A 1 157 ? 22.632 3.864 -10.325 1.00 77.75 157 ILE A N 1
ATOM 1170 C CA . ILE A 1 157 ? 22.579 3.174 -9.026 1.00 77.75 157 ILE A CA 1
ATOM 1171 C C . ILE A 1 157 ? 21.503 3.724 -8.081 1.00 77.75 157 ILE A C 1
ATOM 1173 O O . ILE A 1 157 ? 21.130 3.049 -7.124 1.00 77.75 157 ILE A O 1
ATOM 1177 N N . THR A 1 158 ? 21.033 4.949 -8.322 1.00 78.94 158 THR A N 1
ATOM 1178 C CA . THR A 1 158 ? 20.010 5.617 -7.508 1.00 78.94 158 THR A CA 1
ATOM 1179 C C . THR A 1 158 ? 18.600 5.203 -7.897 1.00 78.94 158 THR A C 1
ATOM 1181 O O . THR A 1 158 ? 17.713 5.207 -7.047 1.00 78.94 158 THR A O 1
ATOM 1184 N N . GLY A 1 159 ? 18.417 4.814 -9.159 1.00 80.31 159 GLY A N 1
ATOM 1185 C CA . GLY A 1 159 ? 17.119 4.518 -9.724 1.00 80.31 159 GLY A CA 1
ATOM 1186 C C . GLY A 1 159 ? 16.327 5.786 -10.024 1.00 80.31 159 GLY A C 1
ATOM 1187 O O . GLY A 1 159 ? 16.379 6.788 -9.309 1.00 80.31 159 GLY A O 1
ATOM 1188 N N . THR A 1 160 ? 15.555 5.720 -11.097 1.00 80.88 160 THR A N 1
ATOM 1189 C CA . THR A 1 160 ? 14.656 6.785 -11.523 1.00 80.88 160 THR A CA 1
ATOM 1190 C C . THR A 1 160 ? 13.237 6.455 -11.039 1.00 80.88 160 THR A C 1
ATOM 1192 O O . THR A 1 160 ? 12.757 5.346 -11.297 1.00 80.88 160 THR A O 1
ATOM 1195 N N . PRO A 1 161 ? 12.559 7.359 -10.304 1.00 76.12 161 PRO A N 1
ATOM 1196 C CA . PRO A 1 161 ? 11.153 7.183 -9.944 1.00 76.12 161 PRO A CA 1
ATOM 1197 C C . PRO A 1 161 ? 10.261 7.088 -11.185 1.00 76.12 161 PRO A C 1
ATOM 1199 O O . PRO A 1 161 ? 10.568 7.688 -12.212 1.00 76.12 161 PRO A O 1
ATOM 1202 N N . ASP A 1 162 ? 9.151 6.359 -11.079 1.00 74.50 162 ASP A N 1
ATOM 1203 C CA . ASP A 1 162 ? 8.197 6.112 -12.175 1.00 74.50 162 ASP A CA 1
ATOM 1204 C C . ASP A 1 162 ? 8.833 5.470 -13.410 1.00 74.50 162 ASP A C 1
ATOM 1206 O O . ASP A 1 162 ? 8.399 5.668 -14.545 1.00 74.50 162 ASP A O 1
ATOM 1210 N N . HIS A 1 163 ? 9.872 4.673 -13.186 1.00 74.50 163 HIS A N 1
ATOM 1211 C CA . HIS A 1 163 ? 10.579 3.961 -14.234 1.00 74.50 163 HIS A CA 1
ATOM 1212 C C . HIS A 1 163 ? 10.686 2.489 -13.839 1.00 74.50 163 HIS A C 1
ATOM 1214 O O . HIS A 1 163 ? 11.157 2.164 -12.754 1.00 74.50 163 HIS A O 1
ATOM 1220 N N . ALA A 1 164 ? 10.256 1.575 -14.710 1.00 72.19 164 ALA A N 1
ATOM 1221 C CA . ALA A 1 164 ? 10.300 0.134 -14.432 1.00 72.19 164 ALA A CA 1
ATOM 1222 C C . ALA A 1 164 ? 11.647 -0.514 -14.805 1.00 72.19 164 ALA A C 1
ATOM 1224 O O . ALA A 1 164 ? 11.776 -1.734 -14.748 1.00 72.19 164 ALA A O 1
ATOM 1225 N N . GLY A 1 165 ? 12.635 0.288 -15.217 1.00 71.75 165 GLY A N 1
ATOM 1226 C CA . GLY A 1 165 ? 13.941 -0.177 -15.692 1.00 71.75 165 GLY A CA 1
ATOM 1227 C C . GLY A 1 16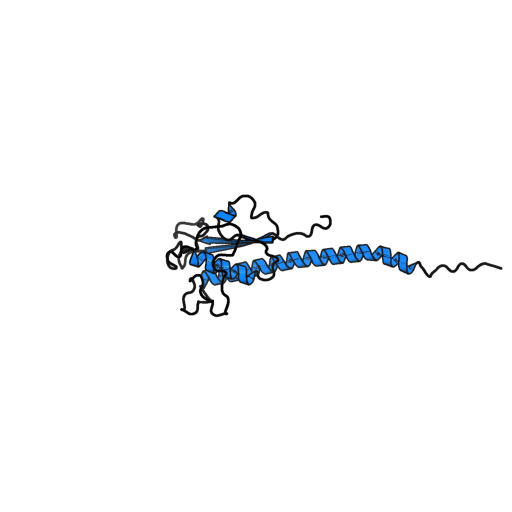5 ? 13.859 -0.991 -16.983 1.00 71.75 165 GLY A C 1
ATOM 1228 O O . GLY A 1 165 ? 12.782 -1.391 -17.413 1.00 71.75 165 GLY A O 1
ATOM 1229 N N . ARG A 1 166 ? 14.984 -1.248 -17.656 1.00 69.62 166 ARG A N 1
ATOM 1230 C CA . ARG A 1 166 ? 15.001 -2.218 -18.773 1.00 69.62 166 ARG A CA 1
ATOM 1231 C C . ARG A 1 166 ? 14.963 -3.648 -18.231 1.00 69.62 166 ARG A C 1
ATOM 1233 O O . ARG A 1 166 ? 15.304 -3.889 -17.077 1.00 69.62 166 ARG A O 1
ATOM 1240 N N . GLU A 1 167 ? 14.535 -4.600 -19.055 1.00 68.44 167 GLU A N 1
ATOM 1241 C CA . GLU A 1 167 ? 14.568 -6.018 -18.684 1.00 68.44 167 GLU A CA 1
ATOM 1242 C C . GLU A 1 167 ? 15.987 -6.431 -18.258 1.00 68.44 167 GLU A C 1
ATOM 1244 O O . GLU A 1 167 ? 16.964 -6.129 -18.943 1.00 68.44 167 GLU A O 1
ATOM 1249 N N . GLY A 1 168 ? 16.100 -7.087 -17.101 1.00 70.62 168 GLY A N 1
ATOM 1250 C CA . GLY A 1 168 ? 17.380 -7.491 -16.513 1.00 70.62 168 GLY A CA 1
ATOM 1251 C C . GLY A 1 168 ? 18.058 -6.443 -15.621 1.00 70.62 168 GLY A C 1
ATOM 1252 O O . GLY A 1 168 ? 18.975 -6.809 -14.889 1.00 70.62 168 GLY A O 1
ATOM 1253 N N . LEU A 1 169 ? 17.600 -5.186 -15.620 1.00 79.25 169 LEU A N 1
ATOM 1254 C CA . LEU A 1 169 ? 18.030 -4.181 -14.644 1.00 79.25 169 LEU A CA 1
ATOM 1255 C C . LEU A 1 169 ? 17.178 -4.253 -13.369 1.00 79.25 169 LEU A C 1
ATOM 1257 O O . LEU A 1 169 ? 16.040 -4.725 -13.374 1.00 79.25 169 LEU A O 1
ATOM 1261 N N . ASN A 1 170 ? 17.737 -3.790 -12.254 1.00 83.25 170 ASN A N 1
ATOM 1262 C CA . ASN A 1 170 ? 17.063 -3.774 -10.958 1.00 83.25 170 ASN A CA 1
ATOM 1263 C C . ASN A 1 170 ? 15.893 -2.790 -10.928 1.00 83.25 170 ASN A C 1
ATOM 1265 O O . ASN A 1 170 ? 15.955 -1.663 -11.427 1.00 83.25 170 ASN A O 1
ATOM 1269 N N . VAL A 1 171 ? 14.846 -3.249 -10.246 1.00 86.25 171 VAL A N 1
ATOM 1270 C CA . VAL A 1 171 ? 13.619 -2.517 -9.963 1.00 86.25 171 VAL A CA 1
ATOM 1271 C C . VAL A 1 171 ? 13.335 -2.642 -8.477 1.00 86.25 171 VAL A C 1
ATOM 1273 O O . VAL A 1 171 ? 13.428 -3.725 -7.896 1.00 86.25 171 VAL A O 1
ATOM 1276 N N . TRP A 1 172 ? 12.968 -1.529 -7.866 1.00 87.44 172 TRP A N 1
ATOM 1277 C CA . TRP A 1 172 ? 12.496 -1.443 -6.500 1.00 87.44 172 TRP A CA 1
ATOM 1278 C C . TRP A 1 172 ? 11.004 -1.152 -6.516 1.00 87.44 172 TRP A C 1
ATOM 1280 O O . TRP A 1 172 ? 10.540 -0.217 -7.169 1.00 87.44 172 TRP A O 1
ATOM 1290 N N . VAL A 1 173 ? 10.259 -1.963 -5.773 1.00 89.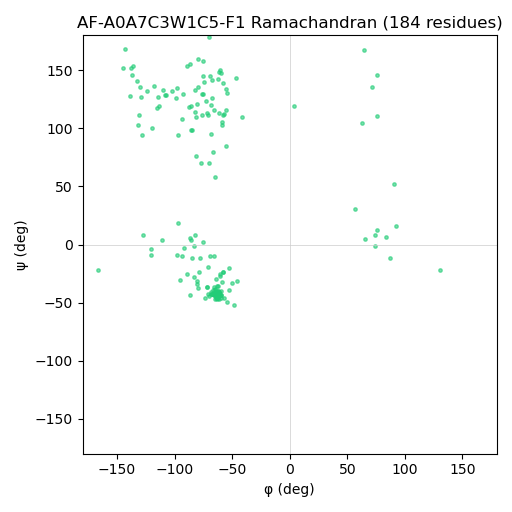81 173 VAL A N 1
ATOM 1291 C CA . VAL A 1 173 ? 8.824 -1.783 -5.574 1.00 89.81 173 VAL A CA 1
ATOM 1292 C C . VAL A 1 173 ? 8.600 -1.435 -4.115 1.00 89.81 173 VAL A C 1
ATOM 1294 O O . VAL A 1 173 ? 8.932 -2.215 -3.222 1.00 89.81 173 VAL A O 1
ATOM 1297 N N . GLN A 1 174 ? 8.036 -0.260 -3.871 1.00 89.19 174 GLN A N 1
ATOM 1298 C CA . GLN A 1 174 ? 7.693 0.215 -2.542 1.00 89.19 174 GLN A CA 1
ATOM 1299 C C . GLN A 1 174 ? 6.180 0.361 -2.439 1.00 89.19 174 GLN A C 1
ATOM 1301 O O . GLN A 1 174 ? 5.574 1.177 -3.126 1.00 89.19 174 GLN A O 1
ATOM 1306 N N . VAL A 1 175 ? 5.573 -0.411 -1.542 1.00 89.88 175 VAL A N 1
ATOM 1307 C CA . VAL A 1 175 ? 4.147 -0.310 -1.219 1.00 89.88 175 VAL A CA 1
ATOM 1308 C C . VAL A 1 175 ? 4.015 0.255 0.186 1.00 89.88 175 VAL A C 1
ATOM 1310 O O . VAL A 1 175 ? 4.700 -0.192 1.105 1.00 89.88 175 VAL A O 1
ATOM 1313 N N . TYR A 1 176 ? 3.140 1.236 0.360 1.00 87.69 176 TYR A N 1
ATOM 1314 C CA . TYR A 1 176 ? 2.816 1.794 1.668 1.00 87.69 176 TYR A CA 1
ATOM 1315 C C . TYR A 1 176 ? 1.311 2.026 1.769 1.00 87.69 176 TYR A C 1
ATOM 1317 O O . TYR A 1 176 ? 0.630 2.254 0.770 1.00 87.69 176 TYR A O 1
ATOM 1325 N N . TYR A 1 177 ? 0.796 1.968 2.990 1.00 88.50 177 TYR A N 1
ATOM 1326 C CA . TYR A 1 177 ? -0.609 2.197 3.286 1.00 88.50 177 TYR A CA 1
ATOM 1327 C C . TYR A 1 177 ? -0.721 3.035 4.552 1.00 88.50 177 TYR A C 1
ATOM 1329 O O . TYR A 1 177 ? -0.125 2.690 5.576 1.00 88.50 177 TYR A O 1
ATOM 1337 N N . ASN A 1 178 ? -1.473 4.129 4.476 1.00 87.62 178 ASN A N 1
ATOM 1338 C CA . ASN A 1 178 ? -1.774 4.958 5.629 1.00 87.62 178 ASN A CA 1
ATOM 1339 C C . ASN A 1 178 ? -3.003 4.392 6.348 1.00 87.62 178 ASN A C 1
ATOM 1341 O O . ASN A 1 178 ? -4.144 4.593 5.924 1.00 87.62 178 ASN A O 1
ATOM 1345 N N . VAL A 1 179 ? -2.748 3.629 7.412 1.00 85.31 179 VAL A N 1
ATOM 1346 C CA . VAL A 1 179 ? -3.800 3.035 8.235 1.00 85.31 179 VAL A CA 1
ATOM 1347 C C . VAL A 1 179 ? -4.524 4.151 8.976 1.00 85.31 179 VAL A C 1
ATOM 1349 O O . VAL A 1 179 ? -3.925 4.853 9.788 1.00 85.31 179 VAL A O 1
ATOM 1352 N N . GLU A 1 180 ? -5.824 4.277 8.733 1.00 80.69 180 GLU A N 1
ATOM 1353 C CA . GLU A 1 180 ? -6.679 5.081 9.593 1.00 80.69 180 GLU A CA 1
ATOM 1354 C C . GLU A 1 180 ? -6.744 4.422 10.974 1.00 80.69 180 GLU A C 1
ATOM 1356 O O . GLU A 1 180 ? -7.221 3.294 11.114 1.00 80.69 180 GLU A O 1
ATOM 1361 N N . MET A 1 181 ? -6.224 5.110 11.988 1.00 71.88 181 MET A N 1
ATOM 1362 C CA . MET A 1 181 ? -6.525 4.763 13.370 1.00 71.88 181 MET A CA 1
ATOM 1363 C C . MET A 1 181 ? -7.932 5.247 13.671 1.00 71.88 181 MET A C 1
ATOM 1365 O O . MET A 1 181 ? -8.245 6.413 13.434 1.00 71.88 181 MET A O 1
ATOM 1369 N N . VAL A 1 182 ? -8.758 4.361 14.227 1.00 67.50 182 VAL A N 1
ATOM 1370 C CA . VAL A 1 182 ? -10.039 4.775 14.798 1.00 67.50 182 VAL A CA 1
ATOM 1371 C C . VAL A 1 182 ? -9.747 5.808 15.883 1.00 67.50 182 VAL A C 1
ATOM 1373 O O . VAL A 1 182 ? -9.173 5.465 16.917 1.00 67.50 182 VAL A O 1
ATOM 1376 N N . ASP A 1 183 ? -10.132 7.061 15.649 1.00 59.50 183 ASP A N 1
ATOM 1377 C CA . ASP A 1 183 ? -10.194 8.073 16.697 1.00 59.50 183 ASP A CA 1
ATOM 1378 C C . ASP A 1 183 ? -11.460 7.793 17.523 1.00 59.50 183 ASP A C 1
ATOM 1380 O O . ASP A 1 183 ? -12.570 7.913 17.008 1.00 59.50 183 ASP A O 1
ATOM 1384 N N . PRO A 1 184 ? -11.354 7.354 18.790 1.00 50.38 184 PRO A N 1
ATOM 1385 C CA . PRO A 1 184 ? -12.534 7.054 19.590 1.00 50.38 184 PRO A CA 1
ATOM 1386 C C . PRO A 1 184 ? -13.255 8.320 20.090 1.00 50.38 184 PRO A C 1
ATOM 1388 O O . PRO A 1 184 ? -14.211 8.189 20.858 1.00 50.38 184 PRO A O 1
ATOM 1391 N N . ILE A 1 185 ? -12.788 9.527 19.734 1.00 50.69 185 ILE A N 1
ATOM 1392 C CA . ILE A 1 185 ? -13.261 10.800 20.303 1.00 50.69 185 ILE A CA 1
ATOM 1393 C C . ILE A 1 185 ? -13.692 11.829 19.234 1.00 50.69 185 ILE A C 1
ATOM 1395 O O . ILE A 1 185 ? -14.019 12.961 19.601 1.00 50.69 185 ILE A O 1
ATOM 1399 N N . TYR A 1 186 ? -13.774 11.455 17.952 1.00 48.22 186 TYR A N 1
ATOM 1400 C CA . TYR A 1 186 ? -14.382 12.283 16.897 1.00 48.22 186 TYR A CA 1
ATOM 1401 C C . TYR A 1 186 ? -15.375 11.512 16.027 1.00 48.22 186 TYR A C 1
ATOM 1403 O O . TYR A 1 186 ? -15.094 10.345 15.685 1.00 48.22 186 TYR A O 1
#

Foldseek 3Di:
DDDDDPPDPCPVVVVCVVVVVVVVVVVVVVVLVVLVVVLVVLLVQLQVQLQVCLQPLPDDAPVRGSQDAQGQGPVRDGDPPPPPDDDCDDDPPQDDSQQQLGLSSLVSSFSSSVVSSPPQQAPEEARFVVSVPPPDQQVDARYKYKWKFWACDPPRPVTDISTSGHRPTDMHIDIDHRHDDPPPPD

Secondary structure (DSSP, 8-state):
--------TTHHHHHHHHHHHHHHHHHHHHHHHHHHHHHHHHHHHHHHHHHHHHHH-PSPBTTS-SS-TT--BTTS----SS-TTSS---------TTSTT-HHHHHHHHHHHHHHTBTB---EEE-SHHHHHSTTSTTSTTEEEEEEEE-SSTT-SS-EET---STTS-EEEEEEE------TT-

pLDDT: mean 72.52, std 16.51, range [35.66, 95.62]

Sequence (186 aa):
MPIRKARSAGQGLVEFALILPLLLMLLLGIVEGARIAWAFVTVQEAAREAARYAVSGQPYNENGDPWTFGASLADGYSPGLCLRGIDDFGSCNTTDPTASNAIDRVEAISNVAIRHARGLAVERYAITSGVYTATGYYDRPGTLGVLIIGQSDETDITGTPDHAGREGLNVWVQVYYNVEMVDPIY